Protein AF-A0A437AIN8-F1 (afdb_monomer)

Nearest PDB structures (foldseek):
  7vg4-assembly1_A  TM=1.840E-01  e=6.233E+00  Methylorubrum extorquens AM1

Structure (mmCIF, N/CA/C/O backbone):
data_AF-A0A437AIN8-F1
#
_entry.id   AF-A0A437AIN8-F1
#
loop_
_atom_si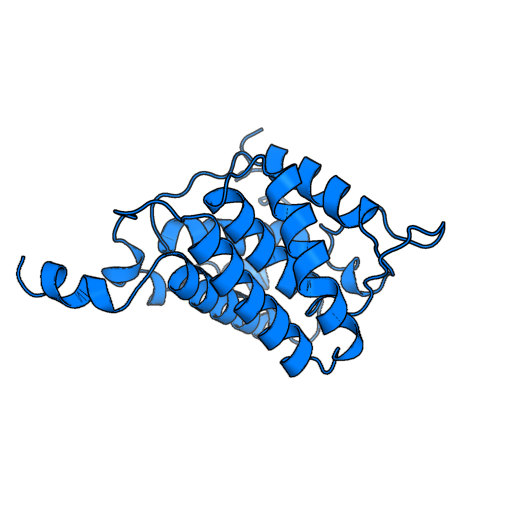te.group_PDB
_atom_site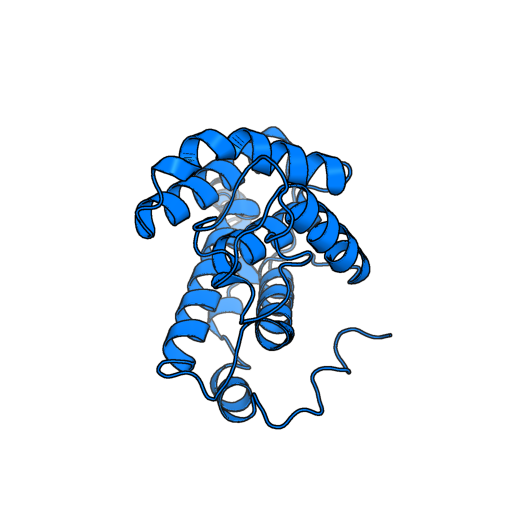.id
_atom_site.type_symbol
_atom_site.label_atom_id
_atom_site.label_alt_id
_atom_site.label_comp_id
_atom_site.label_asym_id
_atom_site.label_entity_id
_atom_site.label_seq_id
_atom_site.pdbx_PDB_ins_code
_atom_site.Cartn_x
_atom_site.Cartn_y
_atom_site.Cartn_z
_atom_site.occupancy
_atom_site.B_iso_or_equiv
_atom_site.auth_seq_id
_atom_site.au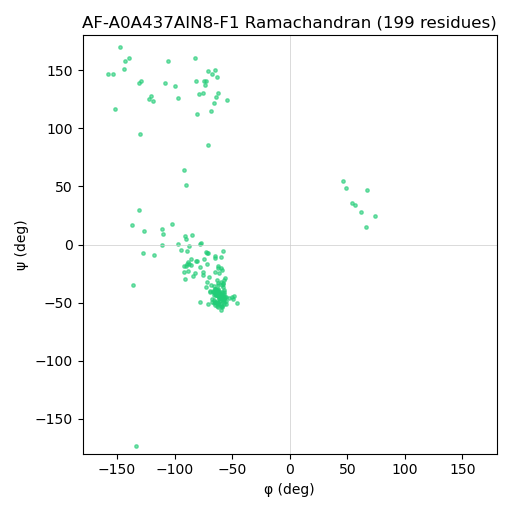th_comp_id
_atom_site.auth_asym_id
_atom_site.auth_atom_id
_atom_site.pdbx_PDB_model_num
ATOM 1 N N . LEU A 1 1 ? -17.801 -11.851 -8.367 1.00 34.44 1 LEU A N 1
ATOM 2 C CA . LEU A 1 1 ? -16.668 -12.800 -8.290 1.00 34.44 1 LEU A CA 1
ATOM 3 C C . LEU A 1 1 ? -16.047 -12.645 -6.916 1.00 34.44 1 LEU A C 1
ATOM 5 O O . LEU A 1 1 ? -15.592 -11.553 -6.595 1.00 34.44 1 LEU A O 1
ATOM 9 N N . ASN A 1 2 ? -16.169 -13.675 -6.079 1.00 26.72 2 ASN A N 1
ATOM 10 C CA . ASN A 1 2 ? -15.739 -13.649 -4.685 1.00 26.72 2 ASN A CA 1
ATOM 11 C C . ASN A 1 2 ? -14.193 -13.583 -4.653 1.00 26.72 2 ASN A C 1
ATOM 13 O O . ASN A 1 2 ? -13.554 -14.519 -5.133 1.00 26.72 2 ASN A O 1
ATOM 17 N N . PRO A 1 3 ? -13.558 -12.501 -4.158 1.00 39.91 3 PRO A N 1
ATOM 18 C CA . PRO A 1 3 ? -12.118 -12.252 -4.349 1.00 39.91 3 PRO A CA 1
ATOM 19 C C . PRO A 1 3 ? -11.187 -13.277 -3.681 1.00 39.91 3 PRO A C 1
ATOM 21 O O . PRO A 1 3 ? -9.977 -13.239 -3.902 1.00 39.91 3 PRO A O 1
ATOM 24 N N . ILE A 1 4 ? -11.751 -14.153 -2.847 1.00 40.97 4 ILE A N 1
ATOM 25 C CA . ILE A 1 4 ? -11.060 -15.176 -2.059 1.00 40.97 4 ILE A CA 1
ATOM 26 C C . ILE A 1 4 ? -10.784 -16.438 -2.897 1.00 40.97 4 ILE A C 1
ATOM 28 O O . ILE A 1 4 ? -9.825 -17.153 -2.617 1.00 40.97 4 ILE A O 1
ATOM 32 N N . GLU A 1 5 ? -11.563 -16.701 -3.952 1.00 38.66 5 GLU A N 1
ATOM 33 C CA . GLU A 1 5 ? -11.547 -18.002 -4.643 1.00 38.66 5 GLU A CA 1
ATOM 34 C C . GLU A 1 5 ? -10.547 -18.086 -5.812 1.00 38.66 5 GLU A C 1
ATOM 36 O O . GLU A 1 5 ? -9.953 -19.138 -6.030 1.00 38.66 5 GLU A O 1
ATOM 41 N N . ASP A 1 6 ? -10.239 -16.984 -6.501 1.00 40.12 6 ASP A N 1
ATOM 42 C CA . ASP A 1 6 ? -9.345 -17.022 -7.678 1.00 40.12 6 ASP A CA 1
ATOM 43 C C . ASP A 1 6 ? -7.851 -17.199 -7.335 1.00 40.12 6 ASP A C 1
ATOM 45 O O . ASP A 1 6 ? -7.035 -17.510 -8.201 1.00 40.12 6 ASP A O 1
ATOM 49 N N . GLY A 1 7 ? -7.467 -17.051 -6.063 1.00 43.25 7 GLY A N 1
ATOM 50 C CA . GLY A 1 7 ? -6.106 -17.340 -5.592 1.00 43.25 7 GLY A CA 1
ATOM 51 C C . GLY A 1 7 ? -5.806 -18.834 -5.404 1.00 43.25 7 GLY A C 1
ATOM 52 O O . GLY A 1 7 ? -4.709 -19.182 -4.965 1.00 43.25 7 GLY A O 1
ATOM 53 N N . PHE A 1 8 ? -6.767 -19.727 -5.673 1.00 43.16 8 PHE A N 1
ATOM 54 C CA . PHE A 1 8 ? -6.652 -21.146 -5.324 1.00 43.16 8 PHE A CA 1
ATOM 55 C C . PHE A 1 8 ? -5.930 -22.035 -6.352 1.00 43.16 8 PHE A C 1
ATOM 57 O O . PHE A 1 8 ? -5.547 -23.140 -5.975 1.00 43.16 8 PHE A O 1
ATOM 64 N N . TRP A 1 9 ? -5.667 -21.585 -7.589 1.00 39.91 9 TRP A N 1
ATOM 65 C CA . TRP A 1 9 ? -5.288 -22.509 -8.680 1.00 39.91 9 TRP A CA 1
ATOM 66 C C . TRP A 1 9 ? -4.048 -22.145 -9.516 1.00 39.91 9 TRP A C 1
ATOM 68 O O . TRP A 1 9 ? -3.940 -22.557 -10.668 1.00 39.91 9 TRP A O 1
ATOM 78 N N . THR A 1 10 ? -3.055 -21.448 -8.953 1.00 45.16 10 THR A N 1
ATOM 79 C CA . THR A 1 10 ? -1.721 -21.351 -9.588 1.00 45.16 10 THR A CA 1
ATOM 80 C C . THR A 1 10 ? -0.623 -21.945 -8.695 1.00 45.16 10 THR A C 1
ATOM 82 O O . THR A 1 10 ? -0.447 -21.454 -7.581 1.00 45.16 10 THR A O 1
ATOM 85 N N . PRO A 1 11 ? 0.170 -22.932 -9.171 1.00 53.69 11 PRO A N 1
ATOM 86 C CA . PRO A 1 11 ? 1.262 -23.584 -8.423 1.00 53.69 11 PRO A CA 1
ATOM 87 C C . PRO A 1 11 ? 2.388 -22.673 -7.895 1.00 53.69 11 PRO A C 1
ATOM 89 O O . PRO A 1 11 ? 3.263 -23.156 -7.188 1.00 53.69 11 PRO A O 1
ATOM 92 N N . LYS A 1 12 ? 2.386 -21.377 -8.232 1.00 59.69 12 LYS A N 1
ATOM 93 C CA . LYS A 1 12 ? 3.494 -20.425 -8.024 1.00 59.69 12 LYS A CA 1
ATOM 94 C C . LYS A 1 12 ? 3.756 -19.993 -6.572 1.00 59.6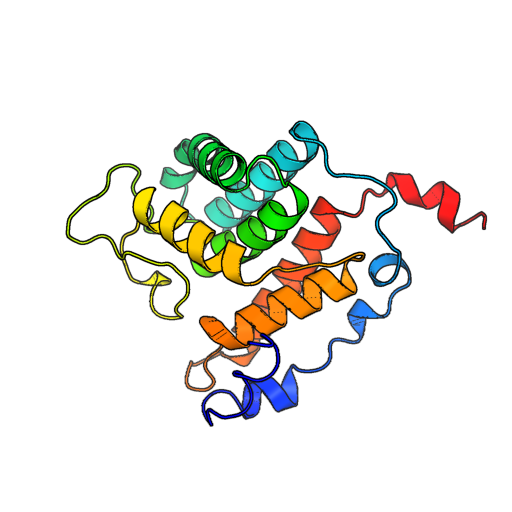9 12 LYS A C 1
ATOM 96 O O . LYS A 1 12 ? 4.700 -19.245 -6.335 1.00 59.69 12 LYS A O 1
ATOM 101 N N . TYR A 1 13 ? 2.900 -20.378 -5.623 1.00 69.75 13 TYR A N 1
ATOM 102 C CA . TYR A 1 13 ? 2.919 -19.834 -4.251 1.00 69.75 13 TYR A CA 1
ATOM 103 C C . TYR A 1 13 ? 2.735 -20.898 -3.162 1.00 69.75 13 TYR A C 1
ATOM 105 O O . TYR A 1 13 ? 2.340 -20.571 -2.039 1.00 69.75 13 TYR A O 1
ATOM 113 N N . LYS A 1 14 ? 2.916 -22.181 -3.499 1.00 72.19 14 LYS A N 1
ATOM 114 C CA . LYS A 1 14 ? 2.638 -23.298 -2.588 1.00 72.19 14 LYS A CA 1
ATOM 115 C C . LYS A 1 14 ? 3.501 -23.205 -1.325 1.00 72.19 14 LYS A C 1
ATOM 117 O O . LYS A 1 14 ? 2.955 -23.315 -0.229 1.00 72.19 14 LYS A O 1
ATOM 122 N N . HIS A 1 15 ? 4.795 -22.907 -1.468 1.00 79.38 15 HIS A N 1
ATOM 123 C CA . HIS A 1 15 ? 5.733 -22.818 -0.343 1.00 79.38 15 HIS A CA 1
ATOM 124 C C . HIS A 1 15 ? 5.420 -21.628 0.565 1.00 79.38 15 HIS A C 1
ATOM 126 O O . HIS A 1 15 ? 5.292 -21.790 1.781 1.00 79.38 15 HIS A O 1
ATOM 132 N N . ILE A 1 16 ? 5.239 -20.426 -0.002 1.00 80.19 16 ILE A N 1
ATOM 133 C CA . ILE A 1 16 ? 4.891 -19.256 0.813 1.00 80.19 16 ILE A CA 1
ATOM 134 C C . ILE A 1 16 ? 3.534 -19.468 1.494 1.00 80.19 16 ILE A C 1
ATOM 136 O O . ILE A 1 16 ? 3.379 -19.099 2.656 1.00 80.19 16 ILE A O 1
ATOM 140 N N . LYS A 1 17 ? 2.545 -20.068 0.821 1.00 76.12 17 LYS A N 1
ATOM 141 C CA . LYS A 1 17 ? 1.230 -20.329 1.423 1.00 76.12 17 LYS A CA 1
ATOM 142 C C . LYS A 1 17 ? 1.365 -21.274 2.618 1.00 76.12 17 LYS A C 1
ATOM 144 O O . LYS A 1 17 ? 0.928 -20.922 3.706 1.00 76.12 17 LYS A O 1
ATOM 149 N N . GLU A 1 18 ? 2.035 -22.409 2.464 1.00 79.25 18 GLU A N 1
ATOM 150 C CA . GLU A 1 18 ? 2.221 -23.379 3.554 1.00 79.25 18 GLU A CA 1
ATOM 151 C C . GLU A 1 18 ? 2.911 -22.764 4.785 1.00 79.25 18 GLU A C 1
ATOM 153 O O . GLU A 1 18 ? 2.475 -22.997 5.912 1.00 79.25 18 GLU A O 1
ATOM 158 N N . ASN A 1 19 ? 3.907 -21.897 4.583 1.00 79.75 19 ASN A N 1
ATOM 159 C CA . ASN A 1 19 ? 4.703 -21.335 5.681 1.00 79.75 19 ASN A CA 1
ATOM 160 C C . ASN A 1 19 ? 4.184 -20.001 6.242 1.00 79.75 19 ASN A C 1
ATOM 162 O O . ASN A 1 19 ? 4.553 -19.605 7.349 1.00 79.75 19 ASN A O 1
ATOM 166 N N . HIS A 1 20 ? 3.336 -19.281 5.499 1.00 80.88 20 HIS A N 1
ATOM 167 C CA . HIS A 1 20 ? 2.905 -17.921 5.847 1.00 80.88 20 HIS A CA 1
ATOM 168 C C . HIS A 1 20 ? 1.387 -17.735 5.895 1.00 80.88 20 HIS A C 1
ATOM 170 O O . HIS A 1 20 ? 0.941 -16.593 6.011 1.00 80.88 20 HIS A O 1
ATOM 176 N N . VAL A 1 21 ? 0.571 -18.789 5.864 1.00 73.25 21 VAL A N 1
ATOM 177 C CA . VAL A 1 21 ? -0.887 -18.646 6.061 1.00 73.25 21 VAL A CA 1
ATOM 178 C C . VAL A 1 21 ? -1.217 -18.078 7.444 1.00 73.25 21 VAL A C 1
ATOM 180 O O . VAL A 1 21 ? -2.041 -17.174 7.556 1.00 73.25 21 VAL A O 1
ATOM 183 N N . THR A 1 22 ? -0.553 -18.547 8.500 1.00 73.56 22 THR A N 1
ATOM 184 C CA . THR A 1 22 ? -0.873 -18.140 9.876 1.00 73.56 22 THR A CA 1
ATOM 185 C C . THR A 1 22 ? 0.076 -17.069 10.409 1.00 73.56 22 THR A C 1
ATOM 187 O O . THR A 1 22 ? 1.294 -17.176 10.274 1.00 73.56 22 THR A O 1
ATOM 190 N N . ASP A 1 23 ? -0.470 -16.052 11.080 1.00 82.62 23 ASP A N 1
ATOM 191 C CA . ASP A 1 23 ? 0.294 -15.114 11.910 1.00 82.62 23 ASP A CA 1
ATOM 192 C C . ASP A 1 23 ? -0.372 -14.980 13.286 1.00 82.62 23 ASP A C 1
ATOM 194 O O . ASP A 1 23 ? -1.289 -14.181 13.492 1.00 82.62 23 ASP A O 1
ATOM 198 N N . LEU A 1 24 ? 0.112 -15.771 14.249 1.00 81.62 24 LEU A N 1
ATOM 199 C CA . LEU A 1 24 ? -0.413 -15.805 15.621 1.00 81.62 24 LEU A CA 1
ATOM 200 C C . LEU A 1 24 ? -0.330 -14.445 16.321 1.00 81.62 24 LEU A C 1
ATOM 202 O O . LEU A 1 24 ? -1.087 -14.168 17.250 1.00 81.62 24 LEU A O 1
ATOM 206 N N . THR A 1 25 ? 0.550 -13.553 15.861 1.00 82.12 25 THR A N 1
ATOM 207 C CA . THR A 1 25 ? 0.712 -12.232 16.465 1.00 82.12 25 THR A CA 1
ATOM 208 C C . THR A 1 25 ? -0.481 -11.301 16.204 1.00 82.12 25 THR A C 1
ATOM 210 O O . THR A 1 25 ? -0.523 -10.195 16.762 1.00 82.12 25 THR A O 1
ATOM 213 N N . MET A 1 26 ? -1.432 -11.728 15.365 1.00 89.50 26 MET A N 1
ATOM 214 C CA . MET A 1 26 ? -2.702 -11.055 15.091 1.00 89.50 26 MET A CA 1
ATOM 215 C C . MET A 1 26 ? -3.840 -11.468 16.034 1.00 89.50 26 MET A C 1
ATOM 217 O O . MET A 1 26 ? -4.881 -10.819 16.020 1.00 89.50 26 MET A O 1
ATOM 221 N N . ASN A 1 27 ? -3.628 -12.456 16.910 1.00 86.25 27 ASN A N 1
ATOM 222 C CA . ASN A 1 27 ? -4.624 -12.901 17.896 1.00 86.25 27 ASN A CA 1
ATOM 223 C C . ASN A 1 27 ? -4.619 -12.073 19.194 1.00 86.25 27 ASN A C 1
ATOM 225 O O . ASN A 1 27 ? -5.279 -12.431 20.167 1.00 86.25 27 ASN A O 1
ATOM 229 N N . SER A 1 28 ? -3.867 -10.971 19.252 1.00 87.06 28 SER A N 1
ATOM 230 C CA . SER A 1 28 ? -3.897 -10.089 20.420 1.00 87.06 28 SER A CA 1
ATOM 231 C C . SER A 1 28 ? -5.220 -9.320 20.502 1.00 87.06 28 SER A C 1
ATOM 233 O O . SER A 1 28 ? -5.794 -8.958 19.473 1.00 87.06 28 SER A O 1
ATOM 235 N N . LYS A 1 29 ? -5.671 -8.998 21.728 1.00 85.94 29 LYS A N 1
ATOM 236 C CA . LYS A 1 29 ? -6.907 -8.223 21.974 1.00 85.94 29 LYS A CA 1
ATOM 237 C C . LYS A 1 29 ? -6.981 -6.953 21.115 1.00 85.94 29 LYS A C 1
ATOM 239 O O . LYS A 1 29 ? -7.994 -6.695 20.483 1.00 85.94 29 LYS A O 1
ATOM 244 N N . ILE A 1 30 ? -5.868 -6.222 21.019 1.00 85.50 30 ILE A N 1
ATOM 245 C CA . ILE A 1 30 ? -5.732 -5.001 20.207 1.00 85.50 30 ILE A CA 1
ATOM 246 C C . ILE A 1 30 ? -6.059 -5.251 18.730 1.00 85.50 30 ILE A C 1
ATOM 248 O O . ILE A 1 30 ? -6.699 -4.430 18.084 1.00 85.50 30 ILE A O 1
ATOM 252 N N . CYS A 1 31 ? -5.590 -6.366 18.169 1.00 88.69 31 CYS A N 1
ATOM 253 C CA . CYS A 1 31 ? -5.790 -6.655 16.755 1.00 88.69 31 CYS A CA 1
ATOM 254 C C . CYS A 1 31 ? -7.224 -7.103 16.435 1.00 88.69 31 CYS A C 1
ATOM 256 O O . CYS A 1 31 ? -7.671 -6.923 15.302 1.00 88.69 31 CYS A O 1
ATOM 258 N N . LEU A 1 32 ? -7.911 -7.679 17.424 1.00 89.94 32 LEU A N 1
ATOM 259 C CA . LEU A 1 32 ? -9.286 -8.172 17.333 1.00 89.94 32 LEU A CA 1
ATOM 260 C C . LEU A 1 32 ? -10.331 -7.095 17.652 1.00 89.94 32 LEU A C 1
ATOM 262 O O . LEU A 1 32 ? -11.471 -7.215 17.210 1.00 89.94 32 LEU A O 1
ATOM 266 N N . ALA A 1 33 ? -9.952 -6.050 18.391 1.00 89.44 33 ALA A N 1
ATOM 267 C CA . ALA A 1 33 ? -10.841 -4.953 18.744 1.00 89.44 33 ALA A CA 1
ATOM 268 C C . ALA A 1 33 ? -11.333 -4.208 17.496 1.00 89.44 33 ALA A C 1
ATOM 270 O O . ALA A 1 33 ? -10.541 -3.815 16.631 1.00 89.44 33 ALA A O 1
ATOM 271 N N . ASN A 1 34 ? -12.648 -4.007 17.419 1.00 90.50 34 ASN A N 1
ATOM 272 C CA . ASN A 1 34 ? -13.249 -3.216 16.356 1.00 90.50 34 ASN A CA 1
ATOM 273 C C . ASN A 1 34 ? -12.860 -1.744 16.495 1.00 90.50 34 ASN A C 1
ATOM 275 O O . ASN A 1 34 ? -12.702 -1.225 17.599 1.00 90.50 34 ASN A O 1
ATOM 279 N N . PHE A 1 35 ? -12.728 -1.061 15.363 1.00 87.94 35 PHE A N 1
ATOM 280 C CA . PHE A 1 35 ? -12.467 0.369 15.356 1.00 87.94 35 PHE A CA 1
ATOM 281 C C . PHE A 1 35 ? -13.663 1.116 15.941 1.00 87.94 35 PHE A C 1
ATOM 283 O O . PHE A 1 35 ? -14.773 1.030 15.420 1.00 87.94 35 PHE A O 1
ATOM 290 N N . THR A 1 36 ? -13.419 1.874 17.001 1.00 79.25 36 THR A N 1
ATOM 291 C CA . THR A 1 36 ? -14.428 2.707 17.667 1.00 79.25 36 THR A CA 1
ATOM 292 C C . THR A 1 36 ? -14.515 4.110 17.073 1.00 79.25 36 THR A C 1
ATOM 294 O O . THR A 1 36 ? -15.502 4.810 17.280 1.00 79.25 36 THR A O 1
ATOM 297 N N . HIS A 1 37 ? -13.501 4.527 16.309 1.00 77.69 37 HIS A N 1
ATOM 298 C CA . HIS A 1 37 ? -13.405 5.869 15.743 1.00 77.69 37 HIS A CA 1
ATOM 299 C C . HIS A 1 37 ? -13.122 5.834 14.243 1.00 77.69 37 HIS A C 1
ATOM 301 O O . HIS A 1 37 ? -12.312 5.041 13.754 1.00 77.69 37 HIS A O 1
ATOM 307 N N . SER A 1 38 ? -13.762 6.745 13.513 1.00 83.38 38 SER A N 1
ATOM 308 C CA . SER A 1 38 ? -13.465 7.003 12.107 1.00 83.38 38 SER A CA 1
ATOM 309 C C . SER A 1 38 ? -12.157 7.781 11.960 1.00 83.38 38 SER A C 1
ATOM 311 O O . SER A 1 38 ? -11.894 8.727 12.706 1.00 83.38 38 SER A O 1
ATOM 313 N N . LEU A 1 39 ? -11.358 7.437 10.950 1.00 90.25 39 LEU A N 1
ATOM 314 C CA . LEU A 1 39 ? -10.211 8.251 10.552 1.00 90.25 39 LEU A CA 1
ATOM 315 C C . LEU A 1 39 ? -10.689 9.618 10.050 1.00 90.25 39 LEU A C 1
ATOM 317 O O . LEU A 1 39 ? -11.515 9.687 9.146 1.00 90.25 39 LEU A O 1
ATOM 321 N N . THR A 1 40 ? -10.143 10.702 10.600 1.00 92.50 40 THR A N 1
ATOM 322 C CA . THR A 1 40 ? -10.328 12.052 10.050 1.00 92.50 40 THR A CA 1
ATOM 323 C C . THR A 1 40 ? -9.349 12.302 8.903 1.00 92.50 40 THR A C 1
ATOM 325 O O . THR A 1 40 ? -8.294 11.663 8.826 1.00 92.50 40 THR A O 1
ATOM 328 N N . LYS A 1 41 ? -9.646 13.289 8.046 1.00 93.94 41 LYS A N 1
ATOM 329 C CA . LYS A 1 41 ? -8.745 13.731 6.968 1.00 93.94 41 LYS A CA 1
ATOM 330 C C . LYS A 1 41 ? -7.346 14.074 7.480 1.00 93.94 41 LYS A C 1
ATOM 332 O O . LYS A 1 41 ? -6.348 13.660 6.896 1.00 93.94 41 LYS A O 1
ATOM 337 N N . GLU A 1 42 ? -7.278 14.831 8.572 1.00 94.25 42 GLU A N 1
ATOM 338 C CA . GLU A 1 42 ? -6.028 15.301 9.177 1.00 94.25 42 GLU A CA 1
ATOM 339 C C . GLU A 1 42 ? -5.199 14.139 9.727 1.00 94.25 42 GLU A C 1
ATOM 341 O O . GLU A 1 42 ? -4.012 14.017 9.414 1.00 94.25 42 GLU A O 1
ATOM 346 N N . SER A 1 43 ? -5.842 13.239 10.479 1.00 94.06 43 SER A N 1
ATOM 347 C CA . SER A 1 43 ? -5.205 12.035 11.017 1.00 94.06 43 SER A CA 1
ATOM 348 C C . SER A 1 43 ? -4.705 11.129 9.890 1.00 94.06 43 SER A C 1
ATOM 350 O O . SER A 1 43 ? -3.556 10.684 9.914 1.00 94.06 43 SER A O 1
ATOM 352 N N . PHE A 1 44 ? -5.518 10.924 8.849 1.00 96.19 44 PHE A N 1
ATOM 353 C CA . PHE A 1 44 ? -5.124 10.168 7.665 1.00 96.19 44 PHE A CA 1
ATOM 354 C C . PHE A 1 44 ? -3.906 10.785 6.968 1.00 96.19 44 PHE A C 1
ATOM 356 O O . PHE A 1 44 ? -2.929 10.076 6.712 1.00 96.19 44 PHE A O 1
ATOM 363 N N . LEU A 1 45 ? -3.938 12.087 6.667 1.00 97.12 45 LEU A N 1
ATOM 364 C CA . LEU A 1 45 ? -2.858 12.784 5.965 1.00 97.12 45 LEU A CA 1
ATOM 365 C C . LEU A 1 45 ? -1.555 12.747 6.760 1.00 97.12 45 LEU A C 1
ATOM 367 O O . LEU A 1 45 ? -0.512 12.412 6.200 1.00 97.12 45 LEU A O 1
ATOM 371 N N . SER A 1 46 ? -1.619 13.042 8.060 1.00 96.75 46 SER A N 1
ATOM 372 C CA . SER A 1 46 ? -0.459 13.029 8.954 1.00 96.75 46 SER A CA 1
ATOM 373 C C . SER A 1 46 ? 0.197 11.644 8.998 1.00 96.75 46 SER A C 1
ATOM 375 O O . SER A 1 46 ? 1.380 11.492 8.674 1.00 96.75 46 SER A O 1
ATOM 377 N N . LYS A 1 47 ? -0.594 10.600 9.277 1.00 97.06 47 LYS A N 1
ATOM 378 C CA . LYS A 1 47 ? -0.103 9.218 9.387 1.00 97.06 47 LYS A CA 1
ATOM 379 C C . LYS A 1 47 ? 0.409 8.676 8.052 1.00 97.06 47 LYS A C 1
ATOM 381 O O . LYS A 1 47 ? 1.464 8.041 8.013 1.00 97.06 47 LYS A O 1
ATOM 386 N N . SER A 1 48 ? -0.289 8.963 6.951 1.00 98.06 48 SER A N 1
ATOM 387 C CA . SER A 1 48 ? 0.137 8.561 5.604 1.00 98.06 48 SER A CA 1
ATOM 388 C C . SER A 1 48 ? 1.445 9.237 5.204 1.00 98.06 48 SER A C 1
ATOM 390 O O . SER A 1 48 ? 2.351 8.575 4.699 1.00 98.06 48 SER A O 1
ATOM 392 N N . LYS A 1 49 ? 1.583 10.540 5.476 1.00 98.19 49 LYS A N 1
ATOM 393 C CA . LYS A 1 49 ? 2.807 11.299 5.203 1.00 98.19 49 LYS A CA 1
ATOM 394 C C . LYS A 1 49 ? 4.001 10.699 5.933 1.00 98.19 49 LYS A C 1
ATOM 396 O O . LYS A 1 49 ? 5.048 10.503 5.320 1.00 98.19 49 LYS A O 1
ATOM 401 N N . GLU A 1 50 ? 3.836 10.345 7.203 1.00 97.56 50 GLU A N 1
ATOM 402 C CA . GLU A 1 50 ? 4.898 9.710 7.980 1.00 97.56 50 GLU A CA 1
ATOM 403 C C . GLU A 1 50 ? 5.294 8.337 7.409 1.00 97.56 50 GLU A C 1
ATOM 405 O O . GLU A 1 50 ? 6.482 8.042 7.278 1.00 97.56 50 GLU A O 1
ATOM 410 N N . ILE A 1 51 ? 4.317 7.517 7.001 1.00 97.62 51 ILE A N 1
ATOM 411 C CA . ILE A 1 51 ? 4.564 6.211 6.365 1.00 97.62 51 ILE A CA 1
ATOM 412 C C . ILE A 1 51 ? 5.350 6.369 5.057 1.00 97.62 51 ILE A C 1
ATOM 414 O O . ILE A 1 51 ? 6.341 5.661 4.851 1.00 97.62 51 ILE A O 1
ATOM 418 N N . LEU A 1 52 ? 4.925 7.287 4.183 1.00 97.56 52 LEU A N 1
ATOM 419 C CA . LEU A 1 52 ? 5.576 7.534 2.895 1.00 97.56 52 LEU A CA 1
ATOM 420 C C . LEU A 1 52 ? 7.006 8.044 3.090 1.00 97.56 52 LEU A C 1
ATOM 422 O O . LEU A 1 52 ? 7.934 7.473 2.518 1.00 97.56 52 LEU A O 1
ATOM 426 N N . ILE A 1 53 ? 7.196 9.068 3.930 1.00 97.94 53 ILE A N 1
ATOM 427 C CA . ILE A 1 53 ? 8.517 9.654 4.198 1.00 97.94 53 ILE A CA 1
ATOM 428 C C . ILE A 1 53 ? 9.454 8.613 4.813 1.00 97.94 53 ILE A C 1
ATOM 430 O O . ILE A 1 53 ? 10.591 8.478 4.361 1.00 97.94 53 ILE A O 1
ATOM 434 N N . TYR A 1 54 ? 8.985 7.825 5.787 1.00 96.50 54 TYR A N 1
ATOM 435 C CA . TYR A 1 54 ? 9.790 6.758 6.382 1.00 96.50 54 TYR A CA 1
ATOM 436 C C . TYR A 1 54 ? 10.266 5.749 5.327 1.00 96.50 54 TYR A C 1
ATOM 438 O O . TYR A 1 54 ? 11.446 5.397 5.295 1.00 96.50 54 TYR A O 1
ATOM 446 N N . GLN A 1 55 ? 9.377 5.300 4.434 1.00 95.50 55 GLN A N 1
ATOM 447 C CA . GLN A 1 55 ? 9.741 4.341 3.387 1.00 95.50 55 GLN A CA 1
ATOM 448 C C . GLN A 1 55 ? 10.672 4.947 2.334 1.00 95.50 55 GLN A C 1
ATOM 450 O O . GLN A 1 55 ? 11.638 4.293 1.942 1.00 95.50 55 GLN A O 1
ATOM 455 N N . MET A 1 56 ? 10.439 6.193 1.916 1.00 97.25 56 MET A N 1
ATOM 456 C CA . MET A 1 56 ? 11.334 6.914 1.005 1.00 97.25 56 MET A CA 1
ATOM 457 C C . MET A 1 56 ? 12.735 7.064 1.610 1.00 97.25 56 MET A C 1
ATOM 459 O O . MET A 1 56 ? 13.717 6.719 0.953 1.00 97.25 56 MET A O 1
ATOM 463 N N . ASN A 1 57 ? 12.837 7.465 2.881 1.00 96.75 57 ASN A N 1
ATOM 464 C CA . ASN A 1 57 ? 14.112 7.594 3.593 1.00 96.75 57 ASN A CA 1
ATOM 465 C C . ASN A 1 57 ? 14.830 6.250 3.733 1.00 96.75 57 ASN A C 1
ATOM 467 O O . ASN A 1 57 ? 15.996 6.122 3.363 1.00 96.75 57 ASN A O 1
ATOM 471 N N . LYS A 1 58 ? 14.121 5.210 4.189 1.00 94.75 58 LYS A N 1
ATOM 472 C CA . LYS A 1 58 ? 14.670 3.854 4.341 1.00 94.75 58 LYS A CA 1
ATOM 473 C C . LYS A 1 58 ? 15.242 3.299 3.031 1.00 94.75 58 LYS A C 1
ATOM 475 O O . LYS A 1 58 ? 16.167 2.489 3.055 1.00 94.75 58 LYS A O 1
ATOM 480 N N . ARG A 1 59 ? 14.680 3.703 1.888 1.00 93.69 59 ARG A N 1
ATOM 481 C CA . ARG A 1 59 ? 15.099 3.278 0.543 1.00 93.69 59 ARG A CA 1
ATOM 482 C C . ARG A 1 59 ? 16.034 4.272 -0.155 1.00 93.69 59 ARG A C 1
ATOM 484 O O . ARG A 1 59 ? 16.464 3.974 -1.262 1.00 93.69 59 ARG A O 1
ATOM 491 N N . LYS A 1 60 ? 16.386 5.386 0.500 1.00 96.44 60 LYS A N 1
ATOM 492 C CA . LYS A 1 60 ? 17.222 6.479 -0.029 1.00 96.44 60 LYS A CA 1
ATOM 493 C C . LYS A 1 60 ? 16.625 7.199 -1.254 1.00 96.44 60 LYS A C 1
ATOM 495 O O . LYS A 1 60 ? 17.361 7.758 -2.059 1.00 96.44 60 LYS A O 1
ATOM 500 N N . ASN A 1 61 ? 15.297 7.230 -1.380 1.00 95.56 61 ASN A N 1
ATOM 501 C CA . ASN A 1 61 ? 14.570 7.923 -2.454 1.00 95.56 61 ASN A CA 1
ATOM 502 C C . ASN A 1 61 ? 14.243 9.377 -2.061 1.00 95.56 61 ASN A C 1
ATOM 504 O O . ASN A 1 61 ? 13.083 9.797 -2.084 1.00 95.56 61 ASN A O 1
ATOM 508 N N . TYR A 1 62 ? 15.242 10.142 -1.615 1.00 95.62 62 TYR A N 1
ATOM 509 C CA . TYR A 1 62 ? 15.022 11.476 -1.036 1.00 95.62 62 TYR A CA 1
ATOM 510 C C . TYR A 1 62 ? 14.413 12.470 -2.034 1.00 95.62 62 TYR A C 1
ATOM 512 O O . TYR A 1 62 ? 13.615 13.327 -1.656 1.00 95.62 62 TYR A O 1
ATOM 520 N N . ASP A 1 63 ? 14.715 12.309 -3.325 1.00 96.06 63 ASP A N 1
ATOM 521 C CA . ASP A 1 63 ? 14.165 13.127 -4.408 1.00 96.06 63 ASP A CA 1
ATOM 522 C C . ASP A 1 63 ? 12.639 12.998 -4.540 1.00 96.06 63 ASP A C 1
ATOM 524 O O . ASP A 1 63 ? 11.995 13.881 -5.114 1.00 96.06 63 ASP A O 1
ATOM 528 N N . LYS A 1 64 ? 12.050 11.923 -3.995 1.00 96.81 64 LYS A N 1
ATOM 529 C CA . LYS A 1 64 ? 10.609 11.652 -4.054 1.00 96.81 64 LYS A CA 1
ATOM 530 C C . LYS A 1 64 ? 9.808 12.324 -2.947 1.00 96.81 64 LYS A C 1
ATOM 532 O O . LYS A 1 64 ? 8.601 12.500 -3.108 1.00 96.81 64 LYS A O 1
ATOM 537 N N . ILE A 1 65 ? 10.456 12.773 -1.870 1.00 97.12 65 ILE A N 1
ATOM 538 C CA . ILE A 1 65 ? 9.786 13.385 -0.709 1.00 97.12 65 ILE A CA 1
ATOM 539 C C . ILE A 1 65 ? 8.968 14.616 -1.118 1.00 97.12 65 ILE A C 1
ATOM 541 O O . ILE A 1 65 ? 7.857 14.819 -0.628 1.0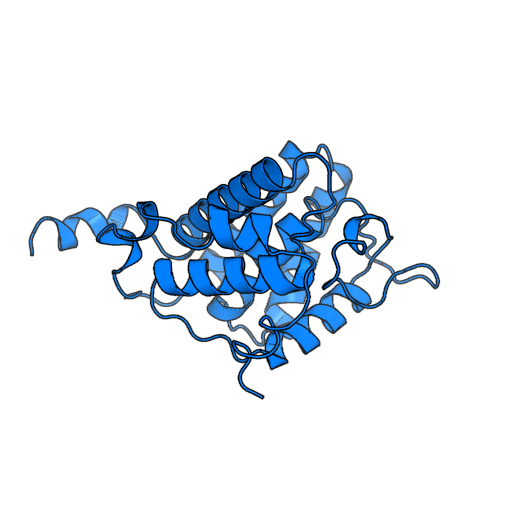0 97.12 65 ILE A O 1
ATOM 545 N N . LYS A 1 66 ? 9.462 15.398 -2.087 1.00 96.69 66 LYS A N 1
ATOM 546 C CA . LYS A 1 66 ? 8.761 16.579 -2.619 1.00 96.69 66 LYS A CA 1
ATOM 547 C C . LYS A 1 66 ? 7.386 16.267 -3.226 1.00 96.69 66 LYS A C 1
ATOM 549 O O . LYS A 1 66 ? 6.560 17.165 -3.338 1.00 96.69 66 LYS A O 1
ATOM 554 N N . TYR A 1 67 ? 7.124 15.012 -3.599 1.00 97.88 67 TYR A N 1
ATOM 555 C CA . TYR A 1 67 ? 5.855 14.586 -4.189 1.00 97.88 67 TYR A CA 1
ATOM 556 C C . TYR A 1 67 ? 4.853 14.029 -3.173 1.00 97.88 67 TYR A C 1
ATOM 558 O O . TYR A 1 67 ? 3.724 13.743 -3.556 1.00 97.88 67 TYR A O 1
ATOM 566 N N . VAL A 1 68 ? 5.216 13.882 -1.893 1.00 98.06 68 VAL A N 1
ATOM 567 C CA . VAL A 1 68 ? 4.364 13.208 -0.895 1.00 98.06 68 VAL A CA 1
ATOM 568 C C . VAL A 1 68 ? 2.983 13.852 -0.782 1.00 98.06 68 VAL A C 1
ATOM 570 O O . VAL A 1 68 ? 1.982 13.151 -0.879 1.00 98.06 68 VAL A O 1
ATOM 573 N N . ASN A 1 69 ? 2.906 15.179 -0.638 1.00 97.81 69 ASN A N 1
ATOM 574 C CA . ASN A 1 69 ? 1.613 15.864 -0.517 1.00 97.81 69 ASN A CA 1
ATOM 575 C C . ASN A 1 69 ? 0.756 15.692 -1.783 1.00 97.81 69 ASN A C 1
ATOM 577 O O . ASN A 1 69 ? -0.444 15.460 -1.684 1.00 97.81 69 ASN A O 1
ATOM 581 N N . HIS A 1 70 ? 1.377 15.769 -2.964 1.00 97.75 70 HIS A N 1
ATOM 582 C CA . HIS A 1 70 ? 0.699 15.566 -4.247 1.00 97.75 70 HIS A CA 1
ATOM 583 C C . HIS A 1 70 ? 0.126 14.150 -4.363 1.00 97.75 70 HIS A C 1
ATOM 585 O O . HIS A 1 70 ? -1.062 13.990 -4.620 1.00 97.75 70 HIS A O 1
ATOM 591 N N . ILE A 1 71 ? 0.946 13.132 -4.084 1.00 98.19 71 ILE A N 1
ATOM 592 C CA . ILE A 1 71 ? 0.541 11.722 -4.118 1.00 98.19 71 ILE A CA 1
ATOM 593 C C . ILE A 1 71 ? -0.621 11.468 -3.151 1.00 98.19 71 ILE A C 1
ATOM 595 O O . ILE A 1 71 ? -1.596 10.823 -3.522 1.00 98.19 71 ILE A O 1
ATOM 599 N N . LEU A 1 72 ? -0.550 11.981 -1.920 1.00 98.06 72 LEU A N 1
ATOM 600 C CA . LEU A 1 72 ? -1.616 11.779 -0.935 1.00 98.06 72 LEU A CA 1
ATOM 601 C C . LEU A 1 72 ? -2.918 12.471 -1.337 1.00 98.06 72 LEU A C 1
ATOM 603 O O . LEU A 1 72 ? -3.982 11.873 -1.196 1.00 98.06 72 LEU A O 1
ATOM 607 N N . ASN A 1 73 ? -2.841 13.689 -1.873 1.00 97.00 73 ASN A N 1
ATOM 608 C CA . ASN A 1 73 ? -4.019 14.389 -2.377 1.00 97.00 73 ASN A CA 1
ATOM 609 C C . ASN A 1 73 ? -4.656 13.638 -3.550 1.00 97.00 73 ASN A C 1
ATOM 611 O O . ASN A 1 73 ? -5.877 13.508 -3.581 1.00 97.00 73 ASN A O 1
ATOM 615 N N . LEU A 1 74 ? -3.840 13.099 -4.463 1.00 97.44 74 LEU A N 1
ATOM 616 C CA . LEU A 1 74 ? -4.305 12.266 -5.571 1.00 97.44 74 LEU A CA 1
ATOM 617 C C . LEU A 1 74 ? -5.000 10.995 -5.067 1.00 97.44 74 LEU A C 1
ATOM 619 O O . LEU A 1 74 ? -6.061 10.637 -5.567 1.00 97.44 74 LEU A O 1
ATOM 623 N N . ILE A 1 75 ? -4.432 10.316 -4.068 1.00 98.00 75 ILE A N 1
ATOM 624 C CA . ILE A 1 75 ? -5.042 9.115 -3.488 1.00 98.00 75 ILE A CA 1
ATOM 625 C C . ILE A 1 75 ? -6.392 9.465 -2.855 1.00 98.00 75 ILE A C 1
ATOM 627 O O . ILE A 1 75 ? -7.403 8.867 -3.208 1.00 98.00 75 ILE A O 1
ATOM 631 N N . ILE A 1 76 ? -6.434 10.454 -1.959 1.00 96.31 76 ILE A N 1
ATOM 632 C CA . ILE A 1 76 ? -7.659 10.811 -1.228 1.00 96.31 76 ILE A CA 1
ATOM 633 C C . ILE A 1 76 ? -8.782 11.235 -2.175 1.00 96.31 76 ILE A C 1
ATOM 635 O O . ILE A 1 76 ? -9.925 10.833 -1.963 1.00 96.31 76 ILE A O 1
ATOM 639 N N . SER A 1 77 ? -8.475 12.035 -3.201 1.00 96.75 77 SER A N 1
ATOM 640 C CA . SER A 1 77 ? -9.497 12.505 -4.139 1.00 96.75 77 SER A CA 1
ATOM 641 C C . SER A 1 77 ? -10.117 11.355 -4.932 1.00 96.75 77 SER A C 1
ATOM 643 O O . SER A 1 77 ? -11.330 11.334 -5.111 1.00 96.75 77 SER A O 1
ATOM 645 N N . ASN A 1 78 ? -9.319 10.361 -5.335 1.00 98.00 78 ASN A N 1
ATOM 646 C CA . ASN A 1 78 ? -9.801 9.194 -6.084 1.00 98.00 78 ASN A CA 1
ATOM 647 C C . ASN A 1 78 ? -10.510 8.147 -5.204 1.00 98.00 78 ASN A C 1
ATOM 649 O O . ASN A 1 78 ? -11.275 7.330 -5.716 1.00 98.00 78 ASN A O 1
ATOM 653 N N . PHE A 1 79 ? -10.289 8.181 -3.889 1.00 96.75 79 PHE A N 1
ATOM 654 C CA . PHE A 1 79 ? -11.069 7.422 -2.907 1.00 96.75 79 PHE A CA 1
ATOM 655 C C . PHE A 1 79 ? -12.279 8.196 -2.370 1.00 96.75 79 PHE A C 1
ATOM 657 O O . PHE A 1 79 ? -12.913 7.727 -1.435 1.00 96.75 79 PHE A O 1
ATOM 664 N N . GLU A 1 80 ? -12.604 9.372 -2.921 1.00 95.19 80 GLU A N 1
ATOM 665 C CA . GLU A 1 80 ? -13.783 10.158 -2.520 1.00 95.19 80 GLU A CA 1
ATOM 666 C C . GLU A 1 80 ? -13.824 10.440 -1.004 1.00 95.19 80 GLU A C 1
ATOM 668 O O . GLU A 1 80 ? -14.882 10.493 -0.386 1.00 95.19 80 GLU A O 1
ATOM 673 N N . ASN A 1 81 ? -12.650 10.652 -0.395 1.00 91.06 81 ASN A N 1
ATOM 674 C CA . ASN A 1 81 ? -12.467 10.810 1.054 1.00 91.06 81 ASN A CA 1
ATOM 675 C C . ASN A 1 81 ? -12.762 9.565 1.916 1.00 91.06 81 ASN A C 1
ATOM 677 O O . ASN A 1 81 ? -12.797 9.685 3.141 1.00 91.06 81 ASN A O 1
ATOM 681 N N . ASP A 1 82 ? -12.869 8.366 1.338 1.00 94.94 82 ASP A N 1
ATOM 682 C CA . ASP A 1 82 ? -12.818 7.117 2.103 1.00 94.94 82 ASP A CA 1
ATOM 683 C C . ASP A 1 82 ? -11.389 6.859 2.610 1.00 94.94 82 ASP A C 1
ATOM 685 O O . ASP A 1 82 ? -10.567 6.163 2.005 1.00 94.94 82 ASP A O 1
ATOM 689 N N . TYR A 1 83 ? -11.082 7.443 3.768 1.00 95.31 83 TYR A N 1
ATOM 690 C CA . TYR A 1 83 ? -9.777 7.333 4.421 1.00 95.31 83 TYR A CA 1
ATOM 691 C C . TYR A 1 83 ? -9.450 5.907 4.862 1.00 95.31 83 TYR A C 1
ATOM 693 O O . TYR A 1 83 ? -8.277 5.554 5.009 1.00 95.31 83 TYR A O 1
ATOM 701 N N . LYS A 1 84 ? -10.469 5.074 5.076 1.00 93.94 84 LYS A N 1
ATOM 702 C CA . LYS A 1 84 ? -10.291 3.700 5.526 1.00 93.94 84 LYS A CA 1
ATOM 703 C C . LYS A 1 84 ? -9.857 2.820 4.359 1.00 93.94 84 LYS A C 1
ATOM 705 O O . LYS A 1 84 ? -8.818 2.167 4.477 1.00 93.94 84 LYS A O 1
ATOM 710 N N . ALA A 1 85 ? -10.546 2.877 3.222 1.00 94.81 85 ALA A N 1
ATOM 711 C CA . ALA A 1 85 ? -10.121 2.193 2.000 1.00 94.81 85 ALA A CA 1
ATOM 712 C C . ALA A 1 85 ? -8.779 2.737 1.481 1.00 94.81 85 ALA A C 1
ATOM 714 O O . ALA A 1 85 ? -7.864 1.960 1.181 1.00 94.81 85 ALA A O 1
ATOM 715 N N . ALA A 1 86 ? -8.610 4.065 1.476 1.00 97.31 86 ALA A N 1
ATOM 716 C CA . ALA A 1 86 ? -7.357 4.705 1.088 1.00 97.31 86 ALA A CA 1
ATOM 717 C C . ALA A 1 86 ? -6.179 4.273 1.975 1.00 97.31 86 ALA A C 1
ATOM 719 O O . ALA A 1 86 ? -5.059 4.167 1.480 1.00 97.31 86 ALA A O 1
ATOM 720 N N . SER A 1 87 ? -6.398 3.982 3.265 1.00 97.56 87 SER A N 1
ATOM 721 C CA . SER A 1 87 ? -5.317 3.531 4.153 1.00 97.56 87 SER A CA 1
ATOM 722 C C . SER A 1 87 ? -4.740 2.182 3.719 1.00 97.56 87 SER A C 1
ATOM 724 O O . SER A 1 87 ? -3.520 2.046 3.645 1.00 97.56 87 SER A O 1
ATOM 726 N N . LEU A 1 88 ? -5.584 1.209 3.345 1.00 97.62 88 LEU A N 1
ATOM 727 C CA . LEU A 1 88 ? -5.117 -0.081 2.832 1.00 97.62 88 LEU A CA 1
ATOM 728 C C . LEU A 1 88 ? -4.332 0.110 1.531 1.00 97.62 88 LEU A C 1
ATOM 730 O O . LEU A 1 88 ? -3.246 -0.454 1.378 1.00 97.62 88 LEU A O 1
ATOM 734 N N . PHE A 1 89 ? -4.838 0.962 0.634 1.00 98.12 89 PHE A N 1
ATOM 735 C CA . PHE A 1 89 ? -4.144 1.294 -0.605 1.00 98.12 89 PHE A CA 1
ATOM 736 C C . PHE A 1 89 ? -2.774 1.930 -0.341 1.00 98.12 89 PHE A C 1
ATOM 738 O O . PHE A 1 89 ? -1.779 1.473 -0.897 1.00 98.12 89 PHE A O 1
ATOM 745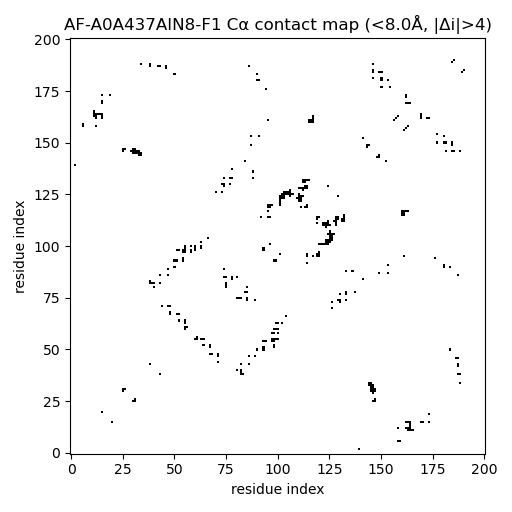 N N . VAL A 1 90 ? -2.691 2.931 0.545 1.00 98.44 90 VAL A N 1
ATOM 746 C CA . VAL A 1 90 ? -1.433 3.596 0.930 1.00 98.44 90 VAL A CA 1
ATOM 747 C C . VAL A 1 90 ? -0.418 2.589 1.458 1.00 98.44 90 VAL A C 1
ATOM 749 O O . VAL A 1 90 ? 0.747 2.636 1.055 1.00 98.44 90 VAL A O 1
ATOM 752 N N . ILE A 1 91 ? -0.841 1.670 2.331 1.00 98.25 91 ILE A N 1
ATOM 753 C CA . ILE A 1 91 ? 0.035 0.630 2.879 1.00 98.25 91 ILE A CA 1
ATOM 754 C C . ILE A 1 91 ? 0.580 -0.228 1.740 1.00 98.25 91 ILE A C 1
ATOM 756 O O . ILE A 1 91 ? 1.795 -0.321 1.558 1.00 98.25 91 ILE A O 1
ATOM 760 N N . TYR A 1 92 ? -0.303 -0.817 0.935 1.00 97.69 92 TYR A N 1
ATOM 761 C CA . TYR A 1 92 ? 0.119 -1.688 -0.154 1.00 97.69 92 TYR A CA 1
ATOM 762 C C . TYR A 1 92 ? 1.031 -0.961 -1.149 1.00 97.69 92 TYR A C 1
ATOM 764 O O . TYR A 1 92 ? 2.148 -1.412 -1.415 1.00 97.69 92 TYR A O 1
ATOM 772 N N . ILE A 1 93 ? 0.593 0.190 -1.664 1.00 97.44 93 ILE A N 1
ATOM 773 C CA . ILE A 1 93 ? 1.265 0.865 -2.774 1.00 97.44 93 ILE A CA 1
ATOM 774 C C . ILE A 1 93 ? 2.631 1.413 -2.370 1.00 97.44 93 ILE A C 1
ATOM 776 O O . ILE A 1 93 ? 3.580 1.359 -3.154 1.00 97.44 93 ILE A O 1
ATOM 780 N N . THR A 1 94 ? 2.781 1.879 -1.128 1.00 96.69 94 THR A N 1
ATOM 781 C CA . THR A 1 94 ? 4.072 2.365 -0.627 1.00 96.69 94 THR A CA 1
ATOM 782 C C . THR A 1 94 ? 5.087 1.227 -0.561 1.00 96.69 94 THR A C 1
ATOM 784 O O . THR A 1 94 ? 6.257 1.420 -0.901 1.00 96.69 94 THR A O 1
ATOM 787 N N . PHE A 1 95 ? 4.654 0.027 -0.166 1.00 94.88 95 PHE A N 1
ATOM 788 C CA . PHE A 1 95 ? 5.523 -1.144 -0.163 1.00 94.88 95 PHE A CA 1
ATOM 789 C C . PHE A 1 95 ? 5.840 -1.624 -1.583 1.00 94.88 95 PHE A C 1
ATOM 791 O O . PHE A 1 95 ? 7.018 -1.770 -1.923 1.00 94.88 95 PHE A O 1
ATOM 798 N N . ALA A 1 96 ? 4.811 -1.812 -2.416 1.00 93.38 96 ALA A N 1
ATOM 799 C CA . ALA A 1 96 ? 4.926 -2.332 -3.780 1.00 93.38 96 ALA A CA 1
ATOM 800 C C . ALA A 1 96 ? 5.828 -1.457 -4.667 1.00 93.38 96 ALA A C 1
ATOM 802 O O . ALA A 1 96 ? 6.606 -1.961 -5.472 1.00 93.38 96 ALA A O 1
ATOM 803 N N . THR A 1 97 ? 5.806 -0.140 -4.461 1.00 95.00 97 THR A N 1
ATOM 804 C CA . THR A 1 97 ? 6.633 0.819 -5.212 1.00 95.00 97 THR A CA 1
ATOM 805 C C . THR A 1 97 ? 8.001 1.094 -4.572 1.00 95.00 97 THR A C 1
ATOM 807 O O . THR A 1 97 ? 8.739 1.966 -5.042 1.00 95.00 97 THR A O 1
ATOM 810 N N . LYS A 1 98 ? 8.357 0.386 -3.484 1.00 93.75 98 LYS A N 1
ATOM 811 C CA . LYS A 1 98 ? 9.572 0.625 -2.676 1.00 93.75 98 LYS A CA 1
ATOM 812 C C . LYS A 1 98 ? 9.730 2.105 -2.298 1.00 93.75 98 LYS A C 1
ATOM 814 O O . LYS A 1 98 ? 10.802 2.680 -2.470 1.00 93.75 98 LYS A O 1
ATOM 819 N N . GLY A 1 99 ? 8.667 2.723 -1.783 1.00 94.25 99 GLY A N 1
ATOM 820 C CA . GLY A 1 99 ? 8.657 4.150 -1.461 1.00 94.25 99 GLY A CA 1
ATOM 821 C C . GLY A 1 99 ? 8.752 5.012 -2.719 1.00 94.25 99 GLY A C 1
ATOM 822 O O . GLY A 1 99 ? 9.584 5.914 -2.776 1.00 94.25 99 GLY A O 1
ATOM 823 N N . PHE A 1 100 ? 7.941 4.694 -3.734 1.00 96.62 100 PHE A N 1
ATOM 824 C CA . PHE A 1 100 ? 7.797 5.466 -4.970 1.00 96.62 100 PHE A CA 1
ATOM 825 C C . PHE A 1 100 ? 9.104 5.697 -5.751 1.00 96.62 100 PHE A C 1
ATOM 827 O O . PHE A 1 100 ? 9.273 6.728 -6.401 1.00 96.62 100 PHE A O 1
ATOM 834 N N . LYS A 1 101 ? 10.028 4.721 -5.731 1.00 96.56 101 LYS A N 1
ATOM 835 C CA . LYS A 1 101 ? 11.373 4.833 -6.335 1.00 96.56 101 LYS A CA 1
ATOM 836 C C . LYS A 1 101 ? 11.345 5.337 -7.784 1.00 96.56 101 LYS A C 1
ATOM 838 O O . LYS A 1 101 ? 12.106 6.232 -8.139 1.00 96.56 101 LYS A O 1
ATOM 843 N N . ASN A 1 102 ? 10.445 4.792 -8.599 1.00 96.62 102 ASN A N 1
ATOM 844 C CA . ASN A 1 102 ? 10.359 5.090 -10.032 1.00 96.62 102 ASN A CA 1
ATOM 845 C C . ASN A 1 102 ? 9.221 6.063 -10.385 1.00 96.62 102 ASN A C 1
ATOM 847 O O . ASN A 1 102 ? 8.796 6.136 -11.536 1.00 96.62 102 ASN A O 1
ATOM 851 N N . TYR A 1 103 ? 8.703 6.795 -9.399 1.00 97.75 103 TYR A N 1
ATOM 852 C CA . TYR A 1 103 ? 7.617 7.737 -9.626 1.00 97.75 103 TYR A CA 1
ATOM 853 C C . TYR A 1 103 ? 8.089 9.001 -10.361 1.00 97.75 103 TYR A C 1
ATOM 855 O O . TYR A 1 103 ? 9.120 9.602 -10.014 1.00 97.75 103 TYR A O 1
ATOM 863 N N . VAL A 1 104 ? 7.276 9.434 -11.325 1.00 96.50 104 VAL A N 1
ATOM 864 C CA . VAL A 1 104 ? 7.362 10.723 -12.021 1.00 96.50 104 VAL A CA 1
ATOM 865 C C . VAL A 1 104 ? 5.990 11.399 -12.029 1.00 96.50 104 VAL A C 1
ATOM 867 O O . VAL A 1 104 ? 4.978 10.753 -12.261 1.00 96.50 104 VAL A O 1
ATOM 870 N N . SER A 1 105 ? 5.926 12.713 -11.811 1.00 91.44 105 SER A N 1
ATOM 871 C CA . SER A 1 105 ? 4.629 13.410 -11.777 1.00 91.44 105 SER A CA 1
ATOM 872 C C . SER A 1 105 ? 3.971 13.546 -13.152 1.00 91.44 105 SER A C 1
ATOM 874 O O . SER A 1 105 ? 2.753 13.523 -13.264 1.00 91.44 105 SER A O 1
ATOM 876 N N . ARG A 1 106 ? 4.761 13.680 -14.225 1.00 91.25 106 ARG A N 1
ATOM 877 C CA . ARG A 1 106 ? 4.240 13.810 -15.594 1.00 91.25 106 ARG A CA 1
ATOM 878 C C . ARG A 1 106 ? 4.261 12.466 -16.303 1.00 91.25 106 ARG A C 1
ATOM 880 O O . ARG A 1 106 ? 5.321 11.847 -16.389 1.00 91.25 106 ARG A O 1
ATOM 887 N N . HIS A 1 107 ? 3.110 12.063 -16.837 1.00 90.06 107 HIS A N 1
ATOM 888 C CA . HIS A 1 107 ? 2.976 10.836 -17.613 1.00 90.06 107 HIS A CA 1
ATOM 889 C C . HIS A 1 107 ? 3.822 10.878 -18.892 1.00 90.06 107 HIS A C 1
ATOM 891 O O . HIS A 1 107 ? 3.969 11.923 -19.530 1.00 90.06 107 HIS A O 1
ATOM 897 N N . ARG A 1 108 ? 4.379 9.724 -19.254 1.00 92.06 108 ARG A N 1
ATOM 898 C CA . ARG A 1 108 ? 5.219 9.505 -20.433 1.00 92.06 108 ARG A CA 1
ATOM 899 C C . ARG A 1 108 ? 4.855 8.161 -21.062 1.00 92.06 108 ARG A C 1
ATOM 901 O O . ARG A 1 108 ? 4.288 7.305 -20.392 1.00 92.06 108 ARG A O 1
ATOM 908 N N . LYS A 1 109 ? 5.211 7.965 -22.335 1.00 90.44 109 LYS A N 1
ATOM 909 C CA . LYS A 1 109 ? 4.878 6.743 -23.095 1.00 90.44 109 LYS A CA 1
ATOM 910 C C . LYS A 1 109 ? 5.471 5.458 -22.500 1.00 90.44 109 LYS A C 1
ATOM 912 O O . LYS A 1 109 ? 4.934 4.386 -22.732 1.00 90.44 109 LYS A O 1
ATOM 917 N N . ASP A 1 110 ? 6.563 5.569 -21.752 1.00 92.38 110 ASP A N 1
ATOM 918 C CA . ASP A 1 110 ? 7.261 4.476 -21.068 1.00 92.38 110 ASP A CA 1
ATOM 919 C C . ASP A 1 110 ? 6.708 4.180 -19.661 1.00 92.38 110 ASP A C 1
ATOM 921 O O . ASP A 1 110 ? 7.193 3.275 -18.981 1.00 92.38 110 A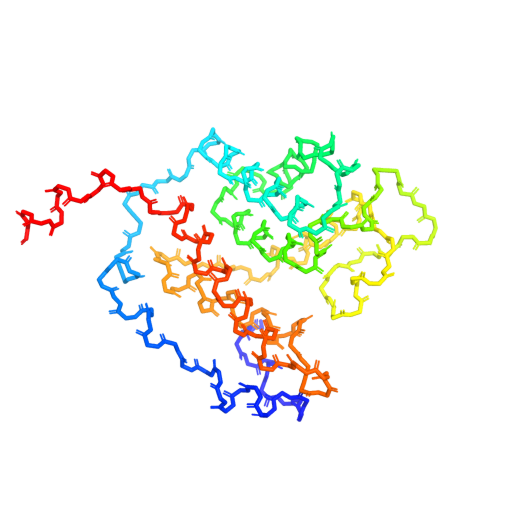SP A O 1
ATOM 925 N N . CYS A 1 111 ? 5.697 4.927 -19.204 1.00 94.94 111 CYS A N 1
ATOM 926 C CA . CYS A 1 111 ? 5.069 4.676 -17.914 1.00 94.94 111 CYS A CA 1
ATOM 927 C C . CYS A 1 111 ? 4.148 3.454 -17.983 1.00 94.94 111 CYS A C 1
ATOM 929 O O . CYS A 1 111 ? 3.250 3.387 -18.824 1.00 94.94 111 CYS A O 1
ATOM 931 N N . ILE A 1 112 ? 4.294 2.529 -17.035 1.00 95.19 112 ILE A N 1
ATOM 932 C CA . ILE A 1 112 ? 3.337 1.425 -16.884 1.00 95.19 112 ILE A CA 1
ATOM 933 C C . ILE A 1 112 ? 1.956 1.939 -16.491 1.00 95.19 112 ILE A C 1
ATOM 935 O O . ILE A 1 112 ? 1.820 2.951 -15.806 1.00 95.19 112 ILE A O 1
ATOM 939 N N . GLN A 1 113 ? 0.913 1.221 -16.896 1.00 93.25 113 GLN A N 1
ATOM 940 C CA . GLN A 1 113 ? -0.468 1.648 -16.668 1.00 93.25 113 GLN A CA 1
ATOM 941 C C . GLN A 1 113 ? -1.016 1.273 -15.286 1.00 93.25 113 GLN A C 1
ATOM 943 O O . GLN A 1 113 ? -1.886 1.981 -14.791 1.00 93.25 113 GLN A O 1
ATOM 948 N N . TYR A 1 114 ? -0.521 0.201 -14.658 1.00 93.12 114 TYR A N 1
ATOM 949 C CA . TYR A 1 114 ? -1.052 -0.338 -13.398 1.00 93.12 114 TYR A CA 1
ATOM 950 C C . TYR A 1 114 ? 0.072 -0.872 -12.508 1.00 93.12 114 TYR A C 1
ATOM 952 O O . TYR A 1 114 ? 1.089 -1.345 -13.009 1.00 93.12 114 TYR A O 1
ATOM 960 N N . LEU A 1 115 ? -0.129 -0.839 -11.189 1.00 94.75 115 LEU A N 1
ATOM 961 C CA . LEU A 1 115 ? 0.890 -1.179 -10.184 1.00 94.75 115 LEU A CA 1
ATOM 962 C C . LEU A 1 115 ? 0.612 -2.497 -9.434 1.00 94.75 115 LEU A C 1
ATOM 964 O O . LEU A 1 115 ? 1.301 -2.819 -8.467 1.00 94.75 115 LEU A O 1
ATOM 968 N N . LEU A 1 116 ? -0.383 -3.275 -9.871 1.00 90.69 116 LEU A N 1
ATOM 969 C CA . LEU A 1 116 ? -0.744 -4.578 -9.295 1.00 90.69 116 LEU A CA 1
ATOM 970 C C . LEU A 1 116 ? -0.019 -5.728 -10.011 1.00 90.69 116 LEU A C 1
ATOM 972 O O . LEU A 1 116 ? -0.636 -6.549 -10.682 1.00 90.69 116 LEU A O 1
ATOM 976 N N . SER A 1 117 ? 1.309 -5.760 -9.908 1.00 85.50 117 SER A N 1
ATOM 977 C CA . SER A 1 117 ? 2.142 -6.845 -10.441 1.00 85.50 117 SER A CA 1
ATOM 978 C C . SER A 1 117 ? 3.493 -6.884 -9.719 1.00 85.50 117 SER A C 1
ATOM 980 O O . SER A 1 117 ? 4.034 -5.809 -9.431 1.00 85.50 117 SER A O 1
ATOM 982 N N . PRO A 1 118 ? 4.110 -8.067 -9.514 1.00 80.00 118 PRO A N 1
ATOM 983 C CA . PRO A 1 118 ? 5.443 -8.159 -8.918 1.00 80.00 118 PRO A CA 1
ATOM 984 C C . PRO A 1 118 ? 6.501 -7.381 -9.717 1.00 80.00 118 PRO A C 1
ATOM 986 O O . PRO A 1 118 ? 7.422 -6.798 -9.147 1.00 80.00 118 PRO A O 1
ATOM 989 N N . SER A 1 119 ? 6.349 -7.319 -11.045 1.00 84.31 119 SER A N 1
ATOM 990 C CA . SER A 1 119 ? 7.295 -6.644 -11.938 1.00 84.31 119 SER A CA 1
ATOM 991 C C . SER A 1 119 ? 7.103 -5.129 -12.015 1.00 84.31 119 SER A C 1
ATOM 993 O O . SER A 1 119 ? 8.018 -4.435 -12.460 1.00 84.31 119 SER A O 1
ATOM 995 N N . ALA A 1 120 ? 5.970 -4.587 -11.543 1.00 86.50 120 ALA A N 1
ATOM 996 C CA . ALA A 1 120 ? 5.652 -3.156 -11.640 1.00 86.50 120 ALA A CA 1
ATOM 997 C C . ALA A 1 120 ? 6.736 -2.265 -11.008 1.00 86.50 120 ALA A C 1
ATOM 999 O O . ALA A 1 120 ? 6.997 -1.152 -11.455 1.00 86.50 120 ALA A O 1
ATOM 1000 N N . ILE A 1 121 ? 7.428 -2.799 -10.004 1.00 86.94 121 ILE A N 1
ATOM 1001 C CA . ILE A 1 121 ? 8.517 -2.146 -9.282 1.00 86.94 121 ILE A CA 1
ATOM 1002 C C . ILE A 1 121 ? 9.738 -1.790 -10.139 1.00 86.94 121 ILE A C 1
ATOM 1004 O O . ILE A 1 121 ? 10.572 -0.989 -9.715 1.00 86.94 121 ILE A O 1
ATOM 1008 N N . LEU A 1 122 ? 9.881 -2.412 -11.309 1.00 90.38 122 LEU A N 1
ATOM 1009 C CA . LEU A 1 122 ? 11.002 -2.196 -12.222 1.00 90.38 122 LEU A CA 1
ATOM 1010 C C . LEU A 1 122 ? 10.744 -1.050 -13.202 1.00 90.38 122 LEU A C 1
ATOM 1012 O O . LEU A 1 122 ? 11.689 -0.547 -13.801 1.00 90.38 122 LEU A O 1
ATOM 1016 N N . PHE A 1 123 ? 9.495 -0.606 -13.334 1.00 94.50 123 PHE A N 1
ATOM 1017 C CA . PHE A 1 123 ? 9.096 0.357 -14.352 1.00 94.50 123 PHE A CA 1
ATOM 1018 C C . PHE A 1 123 ? 8.840 1.747 -13.778 1.00 94.50 123 PHE A C 1
ATOM 1020 O O . PHE A 1 123 ? 8.565 1.915 -12.586 1.00 94.50 123 PHE A O 1
ATOM 1027 N N . ILE A 1 124 ? 8.930 2.749 -14.652 1.00 96.81 124 ILE A N 1
ATOM 1028 C CA . ILE A 1 124 ? 8.528 4.126 -14.365 1.00 96.81 124 ILE A CA 1
ATOM 1029 C C . ILE A 1 124 ? 7.005 4.191 -14.314 1.00 96.81 124 ILE A C 1
ATOM 1031 O O . ILE A 1 124 ? 6.320 3.553 -15.111 1.00 96.81 124 ILE A O 1
ATOM 1035 N N . PHE A 1 125 ? 6.467 4.960 -13.374 1.00 97.56 125 PHE A N 1
ATOM 1036 C CA . PHE A 1 125 ? 5.028 5.141 -13.234 1.00 97.56 125 PHE A CA 1
ATOM 1037 C C . PHE A 1 125 ? 4.687 6.572 -12.824 1.00 97.56 125 PHE A C 1
ATOM 1039 O O . PHE A 1 125 ? 5.521 7.291 -12.270 1.00 97.56 125 PHE A O 1
ATOM 1046 N N . SER A 1 126 ? 3.452 6.983 -13.094 1.00 97.69 126 SER A N 1
ATOM 1047 C CA . SER A 1 126 ? 2.994 8.359 -12.897 1.00 97.69 126 SER A CA 1
ATOM 1048 C C . SER A 1 126 ? 1.640 8.439 -12.198 1.00 97.69 126 SER A C 1
ATOM 1050 O O . SER A 1 126 ? 1.068 7.415 -11.826 1.00 97.69 126 SER A O 1
ATOM 1052 N N . ASP A 1 127 ? 1.086 9.648 -12.099 1.00 98.00 127 ASP A N 1
ATOM 1053 C CA . ASP A 1 127 ? -0.280 9.898 -11.618 1.00 98.00 127 ASP A CA 1
ATOM 1054 C C . ASP A 1 127 ? -1.315 9.008 -12.309 1.00 98.00 127 ASP A C 1
ATOM 1056 O O . ASP A 1 127 ? -2.107 8.355 -11.638 1.00 98.00 127 ASP A O 1
ATOM 1060 N N . VAL A 1 128 ? -1.248 8.902 -13.642 1.00 97.31 128 VAL A N 1
ATOM 1061 C CA . VAL A 1 128 ? -2.135 8.025 -14.430 1.00 97.31 128 VAL A CA 1
ATOM 1062 C C . VAL A 1 128 ? -2.068 6.577 -13.940 1.00 97.31 128 VAL A C 1
ATOM 1064 O O . VAL A 1 128 ? -3.099 5.950 -13.721 1.00 97.31 128 VAL A O 1
ATOM 1067 N N . SER A 1 129 ? -0.862 6.057 -13.697 1.00 97.50 129 SER A N 1
ATOM 1068 C CA . SER A 1 129 ? -0.653 4.700 -13.191 1.00 97.50 129 SER A CA 1
ATOM 1069 C C . SER A 1 129 ? -1.267 4.504 -11.805 1.00 97.50 129 SER A C 1
ATOM 1071 O O . SER A 1 129 ? -1.862 3.462 -11.531 1.00 97.50 129 SER A O 1
ATOM 1073 N N . LEU A 1 130 ? -1.138 5.503 -10.922 1.00 97.75 130 LEU A N 1
ATOM 1074 C CA . LEU A 1 130 ? -1.731 5.477 -9.585 1.00 97.75 130 LEU A CA 1
ATOM 1075 C C . LEU A 1 130 ? -3.256 5.481 -9.658 1.00 97.75 130 LEU A C 1
ATOM 1077 O O . LEU A 1 130 ? -3.874 4.601 -9.070 1.00 97.75 130 LEU A O 1
ATOM 1081 N N . VAL A 1 131 ? -3.849 6.403 -10.416 1.00 97.69 131 VAL A N 1
ATOM 1082 C CA . VAL A 1 131 ? -5.307 6.509 -10.598 1.00 97.69 131 VAL A CA 1
ATOM 1083 C C . VAL A 1 131 ? -5.882 5.214 -11.164 1.00 97.69 131 VAL A C 1
ATOM 1085 O O . VAL A 1 131 ? -6.821 4.648 -10.610 1.00 97.69 131 VAL A O 1
ATOM 1088 N N . ASN A 1 132 ? -5.262 4.675 -12.210 1.00 96.94 132 ASN A N 1
ATOM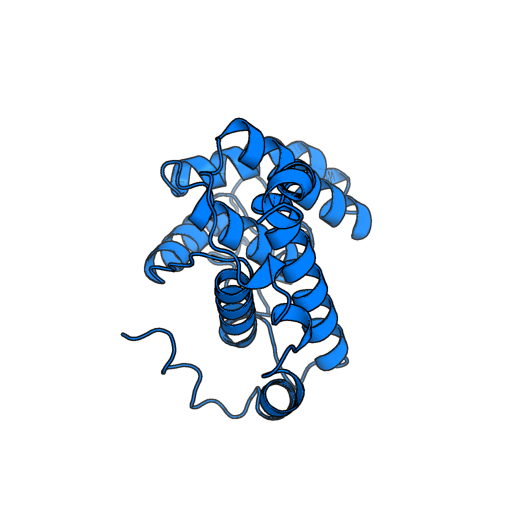 1089 C CA . ASN A 1 132 ? -5.656 3.401 -12.797 1.00 96.94 132 ASN A CA 1
ATOM 1090 C C . ASN A 1 132 ? -5.586 2.243 -11.790 1.00 96.94 132 ASN A C 1
ATOM 1092 O O . ASN A 1 132 ? -6.474 1.392 -11.746 1.00 96.94 132 ASN A O 1
ATOM 1096 N N . THR A 1 133 ? -4.549 2.218 -10.951 1.00 97.50 133 THR A N 1
ATOM 1097 C CA . THR A 1 133 ? -4.406 1.214 -9.887 1.00 97.50 133 THR A CA 1
ATOM 1098 C C . THR A 1 133 ? -5.490 1.382 -8.817 1.00 97.50 133 THR A C 1
ATOM 1100 O O . THR A 1 133 ? -6.036 0.381 -8.364 1.00 97.50 133 THR A O 1
ATOM 1103 N N . ILE A 1 134 ? -5.842 2.618 -8.444 1.00 97.94 134 ILE A N 1
ATOM 1104 C CA . ILE A 1 134 ? -6.939 2.914 -7.506 1.00 97.94 134 ILE A CA 1
ATOM 1105 C C . ILE A 1 134 ? -8.277 2.423 -8.066 1.00 97.94 134 ILE A C 1
ATOM 1107 O O . ILE A 1 134 ? -9.046 1.805 -7.337 1.00 97.94 134 ILE A O 1
ATOM 1111 N N . ASN A 1 135 ? -8.536 2.625 -9.359 1.00 96.31 135 ASN A N 1
ATOM 1112 C CA . ASN A 1 135 ? -9.771 2.166 -9.996 1.00 96.31 135 ASN A CA 1
ATOM 1113 C C . ASN A 1 135 ? -9.920 0.641 -9.942 1.00 96.31 135 ASN A C 1
ATOM 1115 O O . ASN A 1 135 ? -10.995 0.144 -9.614 1.00 96.31 135 ASN A O 1
ATOM 1119 N N . ILE A 1 136 ? -8.837 -0.107 -10.184 1.00 94.62 136 ILE A N 1
ATOM 1120 C CA . ILE A 1 136 ? -8.849 -1.566 -9.996 1.00 94.62 136 ILE A CA 1
ATOM 1121 C C . ILE A 1 136 ? -9.034 -1.912 -8.514 1.00 94.62 136 ILE A C 1
ATOM 1123 O O . ILE A 1 136 ? -9.833 -2.783 -8.182 1.00 94.62 136 ILE A O 1
ATOM 1127 N N . TRP A 1 137 ? -8.326 -1.213 -7.621 1.00 95.62 137 TRP A N 1
ATOM 1128 C CA . TRP A 1 137 ? -8.391 -1.447 -6.179 1.00 95.62 137 TRP A CA 1
ATOM 1129 C C . TRP A 1 137 ? -9.806 -1.290 -5.617 1.00 95.62 137 TRP A C 1
ATOM 1131 O O . TRP A 1 137 ? -10.251 -2.126 -4.833 1.00 95.62 137 TRP A O 1
ATOM 1141 N N . LYS A 1 138 ? -10.531 -0.246 -6.038 1.00 94.19 138 LYS A N 1
ATOM 1142 C CA . LYS A 1 138 ? -11.932 -0.012 -5.660 1.00 94.19 138 LYS A CA 1
ATOM 1143 C C . LYS A 1 138 ? -12.832 -1.187 -6.052 1.00 94.19 138 LYS A C 1
ATOM 1145 O O . LYS A 1 138 ? -13.730 -1.524 -5.293 1.00 94.19 138 LYS A O 1
ATOM 1150 N N . GLY A 1 139 ? -12.544 -1.867 -7.164 1.00 91.56 139 GLY A N 1
ATOM 1151 C CA . GLY A 1 139 ? -13.287 -3.052 -7.607 1.00 91.56 139 GLY A CA 1
ATOM 1152 C C . GLY A 1 139 ? -13.190 -4.268 -6.676 1.00 91.56 139 GLY A C 1
ATOM 1153 O O . GLY A 1 139 ? -13.955 -5.215 -6.845 1.00 91.56 139 GLY A O 1
ATOM 1154 N N . PHE A 1 140 ? -12.283 -4.267 -5.690 1.00 88.88 140 PHE A N 1
ATOM 1155 C CA . PHE A 1 140 ? -12.185 -5.345 -4.703 1.00 88.88 140 PHE A CA 1
ATOM 1156 C C . PHE A 1 140 ? -13.213 -5.251 -3.567 1.00 88.88 140 PHE A C 1
ATOM 1158 O O . PHE A 1 140 ? -13.368 -6.241 -2.858 1.00 88.88 140 PHE A O 1
ATOM 1165 N N . ASN A 1 141 ? -13.891 -4.106 -3.381 1.00 89.06 141 ASN A N 1
ATOM 1166 C CA . ASN A 1 141 ? -14.899 -3.888 -2.329 1.00 89.06 141 ASN A CA 1
ATOM 1167 C C . ASN A 1 141 ? -14.444 -4.386 -0.940 1.00 89.06 141 ASN A C 1
ATOM 1169 O O . ASN A 1 141 ? -15.078 -5.231 -0.312 1.00 89.06 141 ASN A O 1
ATOM 1173 N N . LEU A 1 142 ? -13.283 -3.901 -0.491 1.00 90.88 142 LEU A N 1
ATOM 1174 C CA . LEU A 1 142 ? -12.617 -4.383 0.720 1.00 90.88 142 LEU A CA 1
ATOM 1175 C C . LEU A 1 142 ? -13.234 -3.774 1.983 1.00 90.88 142 LEU A C 1
ATOM 1177 O O . LEU A 1 142 ? -13.026 -2.597 2.276 1.00 90.88 142 LEU A O 1
ATOM 1181 N N . GLU A 1 143 ? -13.897 -4.601 2.783 1.00 91.12 143 GLU A N 1
ATOM 1182 C CA . GLU A 1 143 ? -14.438 -4.215 4.085 1.00 91.12 143 GLU A CA 1
ATOM 1183 C C . GLU A 1 143 ? -13.641 -4.849 5.229 1.00 91.12 143 GLU A C 1
ATOM 1185 O O . GLU A 1 143 ? -13.249 -6.012 5.177 1.00 91.12 143 GLU A O 1
ATOM 1190 N N . PHE A 1 144 ? -13.382 -4.082 6.289 1.00 93.62 144 PHE A N 1
ATOM 1191 C CA . PHE A 1 144 ? -12.698 -4.580 7.485 1.00 93.62 144 PHE A CA 1
ATOM 1192 C C . PHE A 1 144 ? -13.100 -3.780 8.714 1.00 93.62 144 PHE A C 1
ATOM 1194 O O . PHE A 1 144 ? -13.300 -2.579 8.608 1.00 93.62 144 PHE A O 1
ATOM 1201 N N . HIS A 1 145 ? -13.178 -4.389 9.895 1.00 93.12 145 HIS A N 1
ATOM 1202 C CA . HIS A 1 145 ? -13.622 -3.681 11.111 1.00 93.12 145 HIS A CA 1
ATOM 1203 C C . HIS A 1 145 ? -12.566 -3.616 12.210 1.00 93.12 145 HIS A C 1
ATOM 1205 O O . HIS A 1 145 ? -12.743 -2.878 13.171 1.00 93.12 145 HIS A O 1
ATOM 1211 N N . ASN A 1 146 ? -11.462 -4.343 12.050 1.00 93.31 146 ASN A N 1
ATOM 1212 C CA . ASN A 1 146 ? -10.362 -4.413 13.003 1.00 93.31 146 ASN A CA 1
ATOM 1213 C C . ASN A 1 146 ? -9.022 -4.618 12.275 1.00 93.31 146 ASN A C 1
ATOM 1215 O O . ASN A 1 146 ? -8.972 -4.874 11.065 1.00 93.31 146 ASN A O 1
ATOM 1219 N N . ILE A 1 147 ? -7.917 -4.491 13.014 1.00 94.88 147 ILE A N 1
ATOM 1220 C CA . ILE A 1 147 ? -6.555 -4.600 12.465 1.00 94.88 147 ILE A CA 1
ATOM 1221 C C . ILE A 1 147 ? -6.316 -5.998 11.882 1.00 94.88 147 ILE A C 1
ATOM 1223 O O . ILE A 1 147 ? -5.677 -6.103 10.838 1.00 94.88 147 ILE A O 1
ATOM 1227 N N . LYS A 1 148 ? -6.826 -7.061 12.521 1.00 94.50 148 LYS A N 1
ATOM 1228 C CA . LYS A 1 148 ? -6.693 -8.441 12.027 1.00 94.50 148 LYS A CA 1
ATOM 1229 C C . LYS A 1 148 ? -7.270 -8.591 10.622 1.00 94.50 148 LYS A C 1
ATOM 1231 O O . LYS A 1 148 ? -6.554 -9.020 9.726 1.00 94.50 148 LYS A O 1
ATOM 1236 N N . THR A 1 149 ? -8.504 -8.147 10.412 1.00 94.25 149 THR A N 1
ATOM 1237 C CA . THR A 1 149 ? -9.177 -8.261 9.111 1.00 94.25 149 THR A CA 1
ATOM 1238 C C . THR A 1 149 ? -8.457 -7.427 8.044 1.00 94.25 149 THR A C 1
ATOM 1240 O O . THR A 1 149 ? -8.190 -7.912 6.949 1.00 94.25 149 THR A O 1
ATOM 1243 N N . GLY A 1 150 ? -8.038 -6.196 8.372 1.00 96.06 150 GLY A N 1
ATOM 1244 C CA . GLY A 1 150 ? -7.249 -5.368 7.446 1.00 96.06 150 GLY A CA 1
ATOM 1245 C C . GLY A 1 150 ? -5.889 -5.986 7.090 1.00 96.06 150 GLY A C 1
ATOM 1246 O O . GLY A 1 150 ? -5.423 -5.870 5.955 1.00 96.06 150 GLY A O 1
ATOM 1247 N N . TYR A 1 151 ? -5.256 -6.674 8.043 1.00 96.25 151 TYR A N 1
ATOM 1248 C CA . TYR A 1 151 ? -4.006 -7.402 7.830 1.00 96.25 151 TYR A CA 1
ATOM 1249 C C . TYR A 1 151 ? -4.213 -8.603 6.905 1.00 96.25 151 TYR A C 1
ATOM 1251 O O . TYR A 1 151 ? -3.452 -8.769 5.956 1.00 96.25 151 TYR A O 1
ATOM 1259 N N . GLU A 1 152 ? -5.249 -9.407 7.148 1.00 93.56 152 GLU A N 1
ATOM 1260 C CA . GLU A 1 152 ? -5.589 -10.583 6.337 1.00 93.56 152 GLU A CA 1
ATOM 1261 C C . GLU A 1 152 ? -5.894 -10.195 4.886 1.00 93.56 152 GLU A C 1
ATOM 1263 O O . GLU A 1 152 ? -5.397 -10.841 3.960 1.00 93.56 152 GLU A O 1
ATOM 1268 N N . ILE A 1 153 ? -6.610 -9.085 4.678 1.00 94.25 153 ILE A N 1
ATOM 1269 C CA . ILE A 1 153 ? -6.845 -8.504 3.349 1.00 94.25 153 ILE A CA 1
ATOM 1270 C C . ILE A 1 153 ? -5.524 -8.157 2.663 1.00 94.25 153 ILE A C 1
ATOM 1272 O O . ILE A 1 153 ? -5.274 -8.599 1.544 1.00 94.25 153 ILE A O 1
ATOM 1276 N N . LEU A 1 154 ? -4.655 -7.388 3.322 1.00 95.81 154 LEU A N 1
ATOM 1277 C CA . LEU A 1 154 ? -3.394 -6.952 2.721 1.00 95.81 154 LEU A CA 1
ATOM 1278 C C . LEU A 1 154 ? -2.455 -8.127 2.433 1.00 95.81 154 LEU A C 1
ATOM 1280 O O . LEU A 1 154 ? -1.830 -8.165 1.377 1.00 95.81 154 LEU A O 1
ATOM 1284 N N . VAL A 1 155 ? -2.396 -9.124 3.316 1.00 92.56 155 VAL A N 1
ATOM 1285 C CA . VAL A 1 155 ? -1.634 -10.356 3.072 1.00 92.56 155 VAL A CA 1
ATOM 1286 C C . VAL A 1 155 ? -2.197 -11.124 1.878 1.00 92.56 155 VAL A C 1
ATOM 1288 O O . VAL A 1 155 ? -1.417 -11.544 1.026 1.00 92.56 155 VAL A O 1
ATOM 1291 N N . SER A 1 156 ? -3.521 -11.232 1.749 1.00 89.81 156 SER A N 1
ATOM 1292 C CA . SER A 1 156 ? -4.173 -11.876 0.597 1.00 89.81 156 SER A CA 1
ATOM 1293 C C . SER A 1 156 ? -3.890 -11.138 -0.719 1.00 89.81 156 SER A C 1
ATOM 1295 O O . SER A 1 156 ? -3.585 -11.761 -1.735 1.00 89.81 156 SER A O 1
ATOM 1297 N N . ILE A 1 157 ? -3.896 -9.803 -0.701 1.00 91.00 157 ILE A N 1
ATOM 1298 C CA . ILE A 1 157 ? -3.484 -8.971 -1.845 1.00 91.00 157 ILE A CA 1
ATOM 1299 C C . ILE A 1 157 ? -2.000 -9.194 -2.168 1.00 91.00 157 ILE A C 1
ATOM 1301 O O . ILE A 1 157 ? -1.632 -9.300 -3.338 1.00 91.00 157 ILE A O 1
ATOM 1305 N N . GLY A 1 158 ? -1.152 -9.314 -1.144 1.00 90.44 158 GLY A N 1
ATOM 1306 C CA . GLY A 1 158 ? 0.258 -9.670 -1.285 1.00 90.44 158 GLY A CA 1
ATOM 1307 C C . GLY A 1 158 ? 0.449 -11.006 -2.003 1.00 90.44 158 GLY A C 1
ATOM 1308 O O . GLY A 1 158 ? 1.202 -11.062 -2.974 1.00 90.44 158 GLY A O 1
ATOM 1309 N N . PHE A 1 159 ? -0.287 -12.046 -1.602 1.00 86.06 159 PHE A N 1
ATOM 1310 C CA . PHE A 1 159 ? -0.297 -13.344 -2.286 1.00 86.06 159 PHE A CA 1
ATOM 1311 C C . PHE A 1 159 ? -0.699 -13.227 -3.756 1.00 86.06 159 PHE A C 1
ATOM 1313 O O . PHE A 1 159 ? -0.089 -13.862 -4.609 1.00 86.06 159 PHE A O 1
ATOM 1320 N N . ARG A 1 160 ? -1.693 -12.390 -4.063 1.00 85.12 160 ARG A N 1
ATOM 1321 C CA . ARG A 1 160 ? -2.204 -12.238 -5.428 1.00 85.12 160 ARG A CA 1
ATOM 1322 C C . ARG A 1 160 ? -1.259 -11.473 -6.357 1.00 85.12 160 ARG A C 1
ATOM 1324 O O . ARG A 1 160 ? -1.201 -11.783 -7.543 1.00 85.12 160 ARG A O 1
ATOM 1331 N N . PHE A 1 161 ? -0.563 -10.454 -5.853 1.00 87.38 161 PHE A N 1
ATOM 1332 C CA . PHE A 1 161 ? 0.122 -9.479 -6.714 1.00 87.38 161 PHE A CA 1
ATOM 1333 C C . PHE A 1 161 ? 1.604 -9.257 -6.417 1.00 87.38 161 PHE A C 1
ATOM 1335 O O . PHE A 1 161 ? 2.242 -8.506 -7.148 1.00 87.38 161 PHE A O 1
ATOM 1342 N N . SER A 1 162 ? 2.163 -9.810 -5.341 1.00 85.06 162 SER A N 1
ATOM 1343 C CA . SER A 1 162 ? 3.521 -9.456 -4.892 1.00 85.06 162 SER A CA 1
ATOM 1344 C C . SER A 1 162 ? 4.391 -10.642 -4.492 1.00 85.06 162 SER A C 1
ATOM 1346 O O . SER A 1 162 ? 5.603 -10.581 -4.686 1.00 85.06 162 SER A O 1
ATOM 1348 N N . PHE A 1 163 ? 3.823 -11.686 -3.895 1.00 86.12 163 PHE A N 1
ATOM 1349 C CA . PHE A 1 163 ? 4.576 -12.869 -3.478 1.00 86.12 163 PHE A CA 1
ATOM 1350 C C . PHE A 1 163 ? 4.785 -13.788 -4.671 1.00 86.12 163 PHE A C 1
ATOM 1352 O O . PHE A 1 163 ? 3.901 -13.886 -5.509 1.00 86.12 163 PHE A O 1
ATOM 1359 N N . VAL A 1 164 ? 5.970 -14.389 -4.770 1.00 81.56 164 VAL A N 1
ATOM 1360 C CA . VAL A 1 164 ? 6.421 -15.254 -5.871 1.00 81.56 164 VAL A CA 1
ATOM 1361 C C . VAL A 1 164 ? 7.436 -16.217 -5.258 1.00 81.56 164 VAL A C 1
ATOM 1363 O O . VAL A 1 164 ? 8.449 -15.747 -4.730 1.00 81.56 164 VAL A O 1
ATOM 1366 N N . ASP A 1 165 ? 7.148 -17.525 -5.259 1.00 78.81 165 ASP A N 1
ATOM 1367 C CA . ASP A 1 165 ? 8.011 -18.538 -4.621 1.00 78.81 165 ASP A CA 1
ATOM 1368 C C . ASP A 1 165 ? 9.397 -18.578 -5.275 1.00 78.81 165 ASP A C 1
ATOM 1370 O O . ASP A 1 165 ? 10.401 -18.801 -4.605 1.00 78.81 165 ASP A O 1
ATOM 1374 N N . GLU A 1 166 ? 9.467 -18.314 -6.582 1.00 78.81 166 GLU A N 1
ATOM 1375 C CA . GLU A 1 166 ? 10.696 -18.416 -7.368 1.00 78.81 166 GLU A CA 1
ATOM 1376 C C . GLU A 1 166 ? 11.708 -17.291 -7.077 1.00 78.81 166 GLU A C 1
ATOM 1378 O O . GLU A 1 166 ? 12.829 -17.311 -7.590 1.00 78.81 166 GLU A O 1
ATOM 1383 N N . HIS A 1 167 ? 11.347 -16.286 -6.270 1.00 80.25 167 HIS A N 1
ATOM 1384 C CA . HIS A 1 167 ? 12.277 -15.231 -5.882 1.00 80.25 167 HIS A CA 1
ATOM 1385 C C . HIS A 1 167 ? 13.224 -15.676 -4.767 1.00 80.25 167 HIS A C 1
ATOM 1387 O O . HIS A 1 167 ? 12.812 -16.086 -3.681 1.00 80.25 167 HIS A O 1
ATOM 1393 N N . GLU A 1 168 ? 14.519 -15.450 -4.987 1.00 75.62 168 GLU A N 1
ATOM 1394 C CA . GLU A 1 168 ? 15.521 -15.546 -3.934 1.00 75.62 168 GLU A CA 1
ATOM 1395 C C . GLU A 1 168 ? 15.115 -14.633 -2.761 1.00 75.62 168 GLU A C 1
ATOM 1397 O O . GLU A 1 168 ? 14.916 -13.427 -2.931 1.00 75.62 168 GLU A O 1
ATOM 1402 N N . ASN A 1 169 ? 15.003 -15.199 -1.555 1.00 84.31 169 ASN A N 1
ATOM 1403 C CA . ASN A 1 169 ? 14.522 -14.530 -0.337 1.00 84.31 169 ASN A CA 1
ATOM 1404 C C . ASN A 1 169 ? 13.002 -14.266 -0.254 1.00 84.31 169 ASN A C 1
ATOM 1406 O O . ASN A 1 169 ? 12.589 -13.377 0.502 1.00 84.31 169 ASN A O 1
ATOM 1410 N N . ALA A 1 170 ? 12.170 -15.036 -0.962 1.00 86.44 170 ALA A N 1
ATOM 1411 C CA . ALA A 1 170 ? 10.709 -14.971 -0.876 1.00 86.44 170 ALA A CA 1
ATOM 1412 C C . ALA A 1 170 ? 10.178 -14.916 0.574 1.00 86.44 170 ALA A C 1
ATOM 1414 O O . ALA A 1 170 ? 9.455 -13.985 0.935 1.00 86.44 170 ALA A O 1
ATOM 1415 N N . ASP A 1 171 ? 10.625 -15.820 1.451 1.00 87.94 171 ASP A N 1
ATOM 1416 C CA . ASP A 1 171 ? 10.208 -15.848 2.862 1.00 87.94 171 ASP A CA 1
ATOM 1417 C C . ASP A 1 171 ? 10.539 -14.547 3.609 1.00 87.94 171 ASP A C 1
ATOM 1419 O O . ASP A 1 171 ? 9.709 -13.976 4.324 1.00 87.94 171 ASP A O 1
ATOM 1423 N N . ARG A 1 172 ? 11.750 -14.016 3.405 1.00 89.69 172 ARG A N 1
ATOM 1424 C CA . ARG A 1 172 ? 12.193 -12.758 4.024 1.00 89.69 172 ARG A CA 1
ATOM 1425 C C . ARG A 1 172 ? 11.393 -11.565 3.508 1.00 89.69 172 ARG A C 1
ATOM 1427 O O . ARG A 1 172 ? 11.137 -10.619 4.264 1.00 89.69 172 ARG A O 1
ATOM 1434 N N . PHE A 1 173 ? 11.017 -11.586 2.232 1.00 90.50 173 PHE A N 1
ATOM 1435 C CA . PHE A 1 173 ? 10.167 -10.570 1.629 1.00 90.50 173 PHE A CA 1
ATOM 1436 C C . PHE A 1 173 ? 8.770 -10.587 2.255 1.00 90.50 173 PHE A C 1
ATOM 1438 O O . PHE A 1 173 ? 8.316 -9.545 2.733 1.00 90.50 173 PHE A O 1
ATOM 1445 N N . VAL A 1 174 ? 8.145 -11.763 2.347 1.00 91.81 174 VAL A N 1
ATOM 1446 C CA . VAL A 1 174 ? 6.815 -11.956 2.948 1.00 91.81 174 VAL A CA 1
ATOM 1447 C C . VAL A 1 174 ? 6.821 -11.538 4.416 1.00 91.81 174 VAL A C 1
ATOM 1449 O O . VAL A 1 174 ? 5.978 -10.748 4.839 1.00 91.81 174 VAL A O 1
ATOM 1452 N N . PHE A 1 175 ? 7.828 -11.958 5.187 1.00 91.31 175 PHE A N 1
ATOM 1453 C CA . PHE A 1 175 ? 7.978 -11.547 6.584 1.00 91.31 175 PHE A CA 1
ATOM 1454 C C . PHE A 1 175 ? 8.126 -10.024 6.728 1.00 91.31 175 PHE A C 1
ATOM 1456 O O . PHE A 1 175 ? 7.488 -9.395 7.577 1.00 91.31 175 PHE A O 1
ATOM 1463 N N . SER A 1 176 ? 8.934 -9.399 5.865 1.00 92.56 176 SER A N 1
ATOM 1464 C CA . SER A 1 176 ? 9.106 -7.942 5.856 1.00 92.56 176 SER A CA 1
ATOM 1465 C C . SER A 1 176 ? 7.810 -7.213 5.509 1.00 92.56 176 SER A C 1
ATOM 1467 O O . SER A 1 176 ? 7.513 -6.186 6.125 1.00 92.56 176 SER A O 1
ATOM 1469 N N . TYR A 1 177 ? 7.039 -7.739 4.554 1.00 94.62 177 TYR A N 1
ATOM 1470 C CA . TYR A 1 177 ? 5.735 -7.205 4.177 1.00 94.62 177 TYR A CA 1
ATOM 1471 C C . TYR A 1 177 ? 4.748 -7.286 5.339 1.00 94.62 177 TYR A C 1
ATOM 1473 O O . TYR A 1 177 ? 4.213 -6.262 5.754 1.00 94.62 177 TYR A O 1
ATOM 1481 N N . LYS A 1 178 ? 4.577 -8.470 5.932 1.00 94.69 178 LYS A N 1
ATOM 1482 C CA . LYS A 1 178 ? 3.690 -8.699 7.080 1.00 94.69 178 LYS A CA 1
ATOM 1483 C C . LYS A 1 178 ? 4.004 -7.772 8.251 1.00 94.69 178 LYS A C 1
ATOM 1485 O O . LYS A 1 178 ? 3.118 -7.096 8.775 1.00 94.69 178 LYS A O 1
ATOM 1490 N N . LYS A 1 179 ? 5.287 -7.670 8.622 1.00 94.31 179 LYS A N 1
ATOM 1491 C CA . LYS A 1 179 ? 5.743 -6.767 9.689 1.00 94.31 179 LYS A CA 1
ATOM 1492 C C . LYS A 1 179 ? 5.405 -5.308 9.375 1.00 94.31 179 LYS A C 1
ATOM 1494 O O . LYS A 1 179 ? 4.961 -4.576 10.260 1.00 94.31 179 LYS A O 1
ATOM 1499 N N . TYR A 1 180 ? 5.608 -4.888 8.127 1.00 95.88 180 TYR A N 1
ATOM 1500 C CA . TYR A 1 180 ? 5.279 -3.543 7.667 1.00 95.88 180 TYR A CA 1
ATOM 1501 C C . TYR A 1 180 ? 3.767 -3.270 7.704 1.00 95.88 180 TYR A C 1
ATOM 1503 O O . TYR A 1 180 ? 3.354 -2.280 8.305 1.00 95.88 180 TYR A O 1
ATOM 1511 N N . VAL A 1 181 ? 2.947 -4.169 7.152 1.00 96.75 181 VAL A N 1
ATOM 1512 C CA . VAL A 1 181 ? 1.478 -4.072 7.158 1.00 96.75 181 VAL A CA 1
ATOM 1513 C C . VAL A 1 181 ? 0.951 -3.927 8.579 1.00 96.75 181 VAL A C 1
ATOM 1515 O O . VAL A 1 181 ? 0.222 -2.980 8.874 1.00 96.75 181 VAL A O 1
ATOM 1518 N N . LYS A 1 182 ? 1.378 -4.813 9.486 1.00 95.00 182 LYS A N 1
ATOM 1519 C CA . LYS A 1 182 ? 0.976 -4.769 10.894 1.00 95.00 182 LYS A CA 1
ATOM 1520 C C . LYS A 1 182 ? 1.317 -3.430 11.545 1.00 95.00 182 LYS A C 1
ATOM 1522 O O . LYS A 1 182 ? 0.485 -2.859 12.248 1.00 95.00 182 LYS A O 1
ATOM 1527 N N . HIS A 1 183 ? 2.533 -2.932 11.323 1.00 94.50 183 HIS A N 1
ATOM 1528 C CA . HIS A 1 183 ? 2.964 -1.647 11.867 1.00 94.50 183 HIS A CA 1
ATOM 1529 C C . HIS A 1 183 ? 2.097 -0.493 11.345 1.00 94.50 183 HIS A C 1
ATOM 1531 O O . HIS A 1 183 ? 1.631 0.325 12.136 1.00 94.50 183 HIS A O 1
ATOM 1537 N N . CYS A 1 184 ? 1.829 -0.442 10.039 1.00 96.62 184 CYS A N 1
ATOM 1538 C CA . CYS A 1 184 ? 1.035 0.632 9.455 1.00 96.62 184 CYS A CA 1
ATOM 1539 C C . CYS A 1 184 ? -0.442 0.582 9.855 1.00 96.62 184 CYS A C 1
ATOM 1541 O O . CYS A 1 184 ? -1.011 1.629 10.146 1.00 96.62 184 CYS A O 1
ATOM 1543 N N . LEU A 1 185 ? -1.061 -0.600 9.921 1.00 95.62 185 LEU A N 1
ATOM 1544 C CA . LEU A 1 185 ? -2.450 -0.722 10.374 1.00 95.62 185 LEU A CA 1
ATOM 1545 C C . LEU A 1 185 ? -2.606 -0.266 11.823 1.00 95.62 185 LEU A C 1
ATOM 1547 O O . LEU A 1 185 ? -3.510 0.510 12.120 1.00 95.62 185 LEU A O 1
ATOM 1551 N N . LYS A 1 186 ? -1.684 -0.672 12.708 1.00 92.88 186 LYS A N 1
ATOM 1552 C CA . LYS A 1 186 ? -1.633 -0.130 14.071 1.00 92.88 186 LYS A CA 1
ATOM 1553 C C . LYS A 1 186 ? -1.482 1.382 14.043 1.00 92.88 186 LYS A C 1
ATOM 1555 O O . LYS A 1 186 ? -2.229 2.073 14.709 1.00 92.88 186 LYS A O 1
ATOM 1560 N N . LYS A 1 187 ? -0.583 1.916 13.223 1.00 92.88 187 LYS A N 1
ATOM 1561 C CA . LYS A 1 187 ? -0.409 3.363 13.124 1.00 92.88 187 LYS A CA 1
ATOM 1562 C C . LYS A 1 187 ? -1.693 4.086 12.733 1.00 92.88 187 LYS A C 1
ATOM 1564 O O . LYS A 1 187 ? -2.021 5.082 13.366 1.00 92.88 187 LYS A O 1
ATOM 1569 N N . PHE A 1 188 ? -2.419 3.609 11.722 1.00 93.50 188 PHE A N 1
ATOM 1570 C CA . PHE A 1 188 ? -3.685 4.211 11.295 1.00 93.50 188 PHE A CA 1
ATOM 1571 C C . PHE A 1 188 ? -4.766 4.103 12.366 1.00 93.50 188 PHE A C 1
ATOM 1573 O O . PHE A 1 188 ? -5.337 5.124 12.750 1.00 93.50 188 PHE A O 1
ATOM 1580 N N . PHE A 1 189 ? -4.997 2.898 12.876 1.00 91.44 189 PHE A N 1
ATOM 1581 C CA . PHE A 1 189 ? -6.226 2.555 13.589 1.00 91.44 189 PHE A CA 1
ATOM 1582 C C . PHE A 1 189 ? -6.053 2.309 15.087 1.00 91.44 189 PHE A C 1
ATOM 1584 O O . PHE A 1 189 ? -7.027 2.031 15.778 1.00 91.44 189 PHE A O 1
ATOM 1591 N N . TRP A 1 190 ? -4.829 2.412 15.595 1.00 84.19 190 TRP A N 1
ATOM 1592 C CA . TRP A 1 190 ? -4.524 2.306 17.011 1.00 84.19 190 TRP A CA 1
ATOM 1593 C C . TRP A 1 190 ? -3.816 3.570 17.492 1.00 84.19 190 TRP A C 1
ATOM 1595 O O . TRP A 1 190 ? -2.788 3.982 16.954 1.00 84.19 190 TRP A O 1
ATOM 1605 N N . THR A 1 191 ? -4.368 4.190 18.525 1.00 67.94 191 THR A N 1
ATOM 1606 C CA . THR A 1 191 ? -3.765 5.314 19.242 1.00 67.94 191 THR A CA 1
ATOM 1607 C C . THR A 1 191 ? -3.593 4.900 20.694 1.00 67.94 191 THR A C 1
ATOM 1609 O O . THR A 1 191 ? -4.551 4.456 21.319 1.00 67.94 191 THR A O 1
ATOM 1612 N N . GLU A 1 192 ? -2.385 5.052 21.238 1.00 56.56 192 GLU A N 1
ATOM 1613 C CA . GLU A 1 192 ? -2.014 4.623 22.600 1.00 56.56 192 GLU A CA 1
ATOM 1614 C C . GLU A 1 192 ? -2.849 5.291 23.717 1.00 56.56 192 GLU A C 1
ATOM 1616 O O . GLU A 1 192 ? -2.840 4.823 24.851 1.00 56.56 192 GLU A O 1
ATOM 1621 N N . GLY A 1 193 ? -3.652 6.314 23.401 1.00 47.44 193 GLY A N 1
ATOM 1622 C CA . GLY A 1 193 ? -4.633 6.910 24.316 1.00 47.44 193 GLY A CA 1
ATOM 1623 C C . GLY A 1 193 ? -5.870 6.046 24.618 1.00 47.44 193 GLY A C 1
ATOM 1624 O O . GLY A 1 193 ? -6.521 6.282 25.625 1.00 47.44 193 GLY A O 1
ATOM 1625 N N . ALA A 1 194 ? -6.169 5.011 23.820 1.00 47.66 194 ALA A N 1
ATOM 1626 C CA . ALA A 1 194 ? -7.295 4.090 24.067 1.00 47.66 194 ALA A CA 1
ATOM 1627 C C . ALA A 1 194 ? -7.015 3.053 25.182 1.00 47.66 194 ALA A C 1
ATOM 1629 O O . ALA A 1 194 ? -7.839 2.188 25.477 1.00 47.66 194 ALA A O 1
ATOM 1630 N N . SER A 1 195 ? -5.830 3.118 25.797 1.00 44.91 195 SER A N 1
ATOM 1631 C CA . SER A 1 195 ? -5.368 2.190 26.836 1.00 44.91 195 SER A CA 1
ATOM 1632 C C . SER A 1 195 ? -6.116 2.334 28.162 1.00 44.91 195 SER A C 1
ATOM 1634 O O . SER A 1 195 ? -6.214 1.357 28.900 1.00 44.91 195 SER A O 1
ATOM 1636 N N . HIS A 1 196 ? -6.634 3.523 28.488 1.00 38.22 196 HIS A N 1
ATOM 1637 C CA . HIS A 1 196 ? -7.306 3.740 29.774 1.00 38.22 196 HIS A CA 1
ATOM 1638 C C . HIS A 1 196 ? -8.706 3.124 29.854 1.00 38.22 196 HIS A C 1
ATOM 1640 O O . HIS A 1 196 ? -9.122 2.756 30.949 1.00 38.22 196 HIS A O 1
ATOM 1646 N N . ASP A 1 197 ? -9.371 2.899 28.722 1.00 42.28 197 ASP A N 1
ATOM 1647 C CA . ASP A 1 197 ? -10.728 2.336 28.714 1.00 42.28 197 ASP A CA 1
ATOM 1648 C C . ASP A 1 197 ? -10.730 0.799 28.615 1.00 42.28 197 ASP A C 1
ATOM 1650 O O . ASP A 1 197 ? -11.657 0.135 29.074 1.00 42.28 197 ASP A O 1
ATOM 1654 N N . ILE A 1 198 ? -9.660 0.202 28.076 1.00 46.19 198 ILE A N 1
ATOM 1655 C CA . ILE A 1 198 ? -9.542 -1.261 27.894 1.00 46.19 198 ILE A CA 1
ATOM 1656 C C . ILE A 1 198 ? -8.898 -1.946 29.112 1.00 46.19 198 ILE A C 1
ATOM 1658 O O . ILE A 1 198 ? -9.029 -3.154 29.284 1.00 46.19 198 ILE A O 1
ATOM 1662 N N . ILE A 1 199 ? -8.194 -1.197 29.966 1.00 41.72 199 ILE A N 1
ATOM 1663 C CA . ILE A 1 199 ? -7.639 -1.722 31.227 1.00 41.72 199 ILE A CA 1
ATOM 1664 C C . ILE A 1 199 ? -8.667 -1.627 32.373 1.00 41.72 199 ILE A C 1
ATOM 1666 O O . ILE A 1 199 ? -8.528 -2.330 33.369 1.00 41.72 199 ILE A O 1
ATOM 1670 N N . ASN A 1 200 ? -9.725 -0.825 32.207 1.00 36.19 200 ASN A N 1
ATOM 1671 C CA . ASN A 1 200 ? -10.765 -0.593 33.216 1.00 36.19 200 ASN A CA 1
ATOM 1672 C C . ASN A 1 200 ? -12.144 -1.200 32.861 1.00 36.19 200 ASN A C 1
ATOM 1674 O O . ASN A 1 200 ? -13.130 -0.859 33.513 1.00 36.19 200 ASN A O 1
ATOM 1678 N N . SER A 1 201 ? -12.227 -2.080 31.854 1.00 35.94 201 SER A N 1
ATOM 1679 C CA . SER A 1 201 ? -13.430 -2.866 31.508 1.00 35.94 201 SER A CA 1
ATOM 1680 C C . SER A 1 201 ? -13.159 -4.366 31.548 1.00 35.94 201 SER A C 1
ATOM 1682 O O . SER A 1 201 ? -14.117 -5.106 31.860 1.00 35.94 201 SER A O 1
#

Organism: NCBI:txid291195

Mean predicted aligned error: 6.75 Å

pLDDT: mean 86.45, std 16.65, range [26.72, 98.44]

Radius of gyration: 16.98 Å; Cα contacts (8 Å, |Δi|>4): 219; chains: 1; bounding box: 34×40×56 Å

Foldseek 3Di:
DQLLPVLPDDPFCPVVCVVPVDDCVCVDPQQVDFFPDDFDPVLLLVLLLVLLVVQCVVQVVVVCNVCSVVLLVLLCVLVVNRSVLSLLVSLLQCLLLSSVNQEDADDDPQADQESQAQCNNVGHHYSNHSSSNSVVSVVNVQDDGGNSSSLSVSLSSCSRRHQGNPDDCSVVSSVVSSVSSSVSSCSRRNDPVCVVVVVVD

Sequence (201 aa):
LNPIEDGFWTPKYKHIKENHVTDLTMNSKICLANFTHSLTKESFLSKSKEILIYQMNKRKNYDKIKYVNHILNLIISNFEND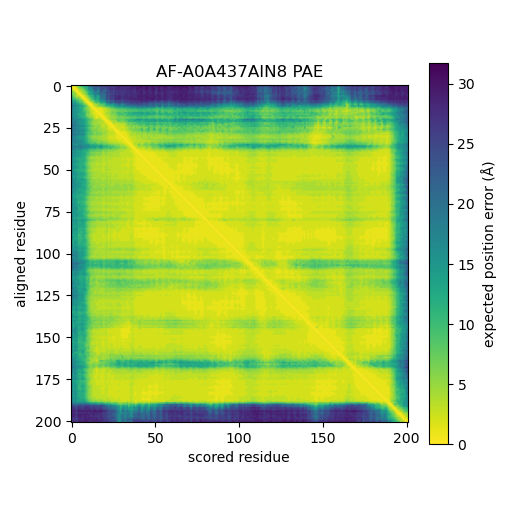YKAASLFVIYITFATKGFKNYVSRHRKDCIQYLLSPSAILFIFSDVSLVNTINIWKGFNLEFHNIKTGYEILVSIGFRFSFVDEHENADRFVFSYKKYVKHCLKKFFWTEGASHDIINS

Solvent-accessible surface area (backbone atoms only — not comparable to full-atom values): 11682 Å² total; per-residue (Å²): 131,70,85,78,61,80,75,73,82,64,86,60,40,58,67,54,46,75,73,56,72,74,64,77,84,43,73,42,70,76,24,64,42,63,65,88,69,82,77,47,73,65,59,46,50,56,53,49,49,52,54,46,48,50,38,11,55,78,62,68,30,62,87,47,55,83,45,49,69,59,53,52,52,53,50,39,62,77,40,73,67,41,51,69,61,42,45,57,49,52,55,51,52,38,60,60,34,56,23,48,63,46,60,38,82,71,76,54,95,78,37,46,62,54,62,81,36,65,67,40,59,80,43,40,31,22,54,64,15,52,53,48,35,49,59,58,56,61,74,63,69,82,81,64,57,26,47,36,52,49,43,54,50,53,50,52,50,34,57,74,32,56,59,46,54,89,43,90,60,35,69,60,50,52,52,52,48,53,55,48,49,54,52,52,45,41,60,74,75,49,61,87,80,60,53,69,64,69,76,74,109

Secondary structure (DSSP, 8-state):
--TTTGGGS-GGGHHHHHHHS--GGG-SHHHHSBP-SPPPHHHHHHHHHHHHHHHHHHTT-GGGGGGHHHHHHHHHHHTTT-HHHHHHHHHHHHHHTTTTTTB-SS--TTS-S---SGGGGGS-B-HHHHHHHHHHHHTT----SBHHHHHHHHHHHHHHHT--TTSTTHHHHHHHHHHHHHHHHHHHH--GGGHHHHS--